Protein AF-0000000086882089 (afdb_homodimer)

Secondary structure (DSSP, 8-state):
-HHHHHHHHHHTT-HHHHHHHHHHHHGGGHHHHHHHHHHHTTPPP----BPPPP---SSHHHHHHHHHHHHHHHHHHHHHHHHHHHHTT-HHHHHHHHHHHHHHHHHHHHHHHHHHHHHHHTT-HHHHHHHHHHHTT-------/-HHHHHHHHHHTT-HHHHHHHHHHHHGGGHHHHHHHHHHHTTPPP----BPPPP---SSHHHHHHHHHHHHHHHHHHHHHHHHHHHHTT-HHHHHHHHHHHHHHHHHHHHHHHHHHHHHHHTT-HHHHHHHHHHHTT-------

Solvent-accessible surface area (backbone atoms only — not comparable to full-atom values): 15683 Å² total; per-residue (Å²): 92,36,63,38,47,18,44,41,25,46,75,68,73,31,57,11,52,15,42,42,24,47,41,56,46,60,57,52,58,53,57,52,56,54,49,50,51,38,48,73,73,70,48,84,76,81,69,68,60,44,74,55,53,72,66,78,65,91,44,71,58,56,47,37,49,52,50,39,51,49,45,50,50,51,46,51,52,53,50,50,51,38,51,52,24,58,75,66,67,34,61,70,56,34,56,60,45,46,55,54,54,56,50,40,54,53,52,43,49,57,42,47,52,52,40,53,50,40,67,67,39,66,89,42,62,67,63,47,52,52,49,24,57,58,31,51,67,63,72,79,74,82,86,128,93,37,61,39,47,18,44,41,25,47,75,68,73,31,57,12,53,14,43,44,24,47,41,56,45,59,57,53,58,53,55,52,57,54,49,50,51,39,47,73,73,70,48,85,76,81,68,69,60,42,73,54,52,72,66,79,65,92,44,70,58,58,47,37,49,51,50,38,52,49,44,51,49,52,45,52,52,52,50,51,53,37,50,52,24,57,76,66,66,34,60,70,56,34,56,60,42,47,56,53,56,56,51,40,52,53,54,44,48,56,40,46,52,52,40,54,50,43,68,67,40,66,88,44,62,67,62,47,52,51,50,23,57,56,33,50,66,63,73,81,74,80,86,129

Organism: NCBI:txid2108365

pLDDT: mean 92.04, std 8.37, range [45.16, 97.94]

Structure (mmCIF, N/CA/C/O backbone):
data_AF-0000000086882089-model_v1
#
loop_
_entity.id
_entity.type
_entity.pdbx_description
1 polymer Ferritin
#
loop_
_atom_site.group_PDB
_atom_site.id
_atom_site.type_symbol
_atom_site.label_atom_id
_atom_site.label_alt_id
_atom_site.label_comp_id
_atom_site.label_asym_id
_atom_site.label_entity_id
_atom_site.label_seq_id
_atom_site.pdbx_PDB_ins_code
_atom_site.Cartn_x
_atom_site.Cartn_y
_atom_site.Cartn_z
_atom_site.occupancy
_atom_site.B_iso_or_equiv
_atom_site.auth_seq_id
_atom_site.auth_comp_id
_atom_site.auth_asym_id
_atom_site.auth_atom_id
_atom_site.pdbx_PDB_model_num
ATOM 1 N N . MET A 1 1 ? 1.544 -9.852 1.796 1 87.25 1 MET A N 1
ATOM 2 C CA . MET A 1 1 ? 1.662 -11.227 1.335 1 87.25 1 MET A CA 1
ATOM 3 C C . MET A 1 1 ? 2.08 -11.281 -0.131 1 87.25 1 MET A C 1
ATOM 5 O O . MET A 1 1 ? 3.068 -11.93 -0.477 1 87.25 1 MET A O 1
ATOM 9 N N . TYR A 1 2 ? 1.421 -10.438 -0.978 1 91.06 2 TYR A N 1
ATOM 10 C CA . TYR A 1 2 ? 1.634 -10.531 -2.418 1 91.06 2 TYR A CA 1
ATOM 11 C C . TYR A 1 2 ? 3.039 -10.078 -2.793 1 91.06 2 TYR A C 1
ATOM 13 O O . TYR A 1 2 ? 3.668 -10.656 -3.684 1 91.06 2 TYR A O 1
ATOM 21 N N . LEU A 1 3 ? 3.484 -9.094 -2.105 1 90.12 3 LEU A N 1
ATOM 22 C CA . LEU A 1 3 ? 4.836 -8.641 -2.4 1 90.12 3 LEU A CA 1
ATOM 23 C C . LEU A 1 3 ? 5.867 -9.68 -1.975 1 90.12 3 LEU A C 1
ATOM 25 O O . LEU A 1 3 ? 6.875 -9.875 -2.658 1 90.12 3 LEU A O 1
ATOM 29 N N . ALA A 1 4 ? 5.652 -10.297 -0.889 1 92.19 4 ALA A N 1
ATOM 30 C CA . ALA A 1 4 ? 6.523 -11.383 -0.459 1 92.19 4 ALA A CA 1
ATOM 31 C C . ALA A 1 4 ? 6.516 -12.523 -1.473 1 92.19 4 ALA A C 1
ATOM 33 O O . ALA A 1 4 ? 7.566 -13.094 -1.788 1 92.19 4 ALA A O 1
ATOM 34 N N . MET A 1 5 ? 5.402 -12.812 -2.01 1 95.62 5 MET A N 1
ATOM 35 C CA . MET A 1 5 ? 5.266 -13.875 -3.008 1 95.62 5 MET A CA 1
ATOM 36 C C . MET A 1 5 ? 5.973 -13.492 -4.305 1 95.62 5 MET A C 1
ATOM 38 O O . MET A 1 5 ? 6.57 -14.344 -4.965 1 95.62 5 MET A O 1
ATOM 42 N N . ALA A 1 6 ? 5.805 -12.211 -4.648 1 94.12 6 ALA A N 1
ATOM 43 C CA . ALA A 1 6 ? 6.52 -11.742 -5.836 1 94.12 6 ALA A CA 1
ATOM 44 C C . ALA A 1 6 ? 8.023 -12 -5.707 1 94.12 6 ALA A C 1
ATOM 46 O O . ALA A 1 6 ? 8.656 -12.477 -6.648 1 94.12 6 ALA A O 1
ATOM 47 N N . SER A 1 7 ? 8.539 -11.703 -4.559 1 93.31 7 SER A N 1
ATOM 48 C CA . SER A 1 7 ? 9.961 -11.922 -4.309 1 93.31 7 SER A CA 1
ATOM 49 C C . SER A 1 7 ? 10.312 -13.406 -4.418 1 93.31 7 SER A C 1
ATOM 51 O O . SER A 1 7 ? 11.312 -13.766 -5.047 1 93.31 7 SER A O 1
ATOM 53 N N . TYR A 1 8 ? 9.516 -14.266 -3.881 1 95.12 8 TYR A N 1
ATOM 54 C CA . TYR A 1 8 ? 9.703 -15.711 -3.939 1 95.12 8 TYR A CA 1
ATOM 55 C C . TYR A 1 8 ? 9.758 -16.188 -5.383 1 95.12 8 TYR A C 1
ATOM 57 O O . TYR A 1 8 ? 10.664 -16.938 -5.762 1 95.12 8 TYR A O 1
ATOM 65 N N . PHE A 1 9 ? 8.883 -15.734 -6.195 1 96.56 9 PHE A N 1
ATOM 66 C CA . PHE A 1 9 ? 8.789 -16.219 -7.57 1 96.56 9 PHE A CA 1
ATOM 67 C C . PHE A 1 9 ? 9.953 -15.695 -8.406 1 96.56 9 PHE A C 1
ATOM 69 O O . PHE A 1 9 ? 10.43 -16.391 -9.305 1 96.56 9 PHE A O 1
ATOM 76 N N . GLU A 1 10 ? 10.336 -14.492 -8.125 1 94.94 10 GLU A N 1
ATOM 77 C CA . GLU A 1 10 ? 11.539 -14.008 -8.797 1 94.94 10 GLU A CA 1
ATOM 78 C C . GLU A 1 10 ? 12.734 -14.906 -8.508 1 94.94 10 GLU A C 1
ATOM 80 O O . GLU A 1 10 ? 13.492 -15.25 -9.414 1 94.94 10 GLU A O 1
ATOM 85 N N . GLU A 1 11 ? 12.836 -15.336 -7.289 1 93.12 11 GLU A N 1
ATOM 86 C CA . GLU A 1 11 ? 13.953 -16.188 -6.875 1 93.12 11 GLU A CA 1
ATOM 87 C C . GLU A 1 11 ? 13.859 -17.562 -7.52 1 93.12 11 GLU A C 1
ATOM 89 O O . GLU A 1 11 ? 14.875 -18.234 -7.734 1 93.12 11 GLU A O 1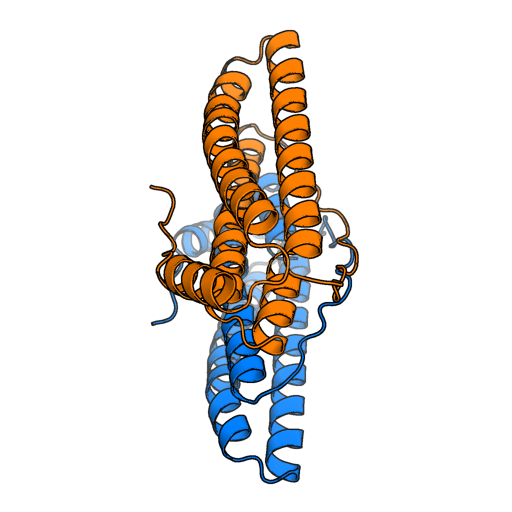
ATOM 94 N N . GLN A 1 12 ? 12.703 -17.969 -7.816 1 93.81 12 GLN A N 1
ATOM 95 C CA . GLN A 1 12 ? 12.484 -19.25 -8.453 1 93.81 12 GLN A CA 1
ATOM 96 C C . GLN A 1 12 ? 12.617 -19.156 -9.969 1 93.81 12 GLN A C 1
ATOM 98 O O . GLN A 1 12 ? 12.367 -20.125 -10.68 1 93.81 12 GLN A O 1
ATOM 103 N N . ASN A 1 13 ? 12.945 -17.969 -10.469 1 94.12 13 ASN A N 1
ATOM 104 C CA . ASN A 1 13 ? 13.07 -17.703 -11.898 1 94.12 13 ASN A CA 1
ATOM 105 C C . ASN A 1 13 ? 11.742 -17.891 -12.633 1 94.12 13 ASN A C 1
ATOM 107 O O . ASN A 1 13 ? 11.703 -18.516 -13.695 1 94.12 13 ASN A O 1
ATOM 111 N N . LEU A 1 14 ? 10.711 -17.484 -11.969 1 96.44 14 LEU A N 1
ATOM 112 C CA . LEU A 1 14 ? 9.367 -17.453 -12.539 1 96.44 14 LEU A CA 1
ATOM 113 C C . LEU A 1 14 ? 8.812 -16.031 -12.555 1 96.44 14 LEU A C 1
ATOM 115 O O . LEU A 1 14 ? 7.871 -15.719 -11.828 1 96.44 14 LEU A O 1
ATOM 119 N N . PRO A 1 15 ? 9.336 -15.18 -13.453 1 95.88 15 PRO A N 1
ATOM 120 C CA . PRO A 1 15 ? 8.992 -13.758 -13.469 1 95.88 15 PRO A CA 1
ATOM 121 C C . PRO A 1 15 ? 7.535 -13.508 -13.836 1 95.88 15 PRO A C 1
ATOM 123 O O . PRO A 1 15 ? 6.965 -12.484 -13.438 1 95.88 15 PRO A O 1
ATOM 126 N N . GLY A 1 16 ? 6.938 -14.352 -14.586 1 97.56 16 GLY A N 1
ATOM 127 C CA . GLY A 1 16 ? 5.52 -14.211 -14.875 1 97.56 16 GLY A CA 1
ATOM 128 C C . GLY A 1 16 ? 4.648 -14.328 -13.641 1 97.56 16 GLY A C 1
ATOM 129 O O . GLY A 1 16 ? 3.73 -13.523 -13.438 1 97.56 16 GLY A O 1
ATOM 130 N N . PHE A 1 17 ? 4.934 -15.305 -12.852 1 97.94 17 PHE A N 1
ATOM 131 C CA . PHE A 1 17 ? 4.246 -15.461 -11.578 1 97.94 17 PHE A CA 1
ATOM 132 C C . PHE A 1 17 ? 4.484 -14.25 -10.68 1 97.94 17 PHE A C 1
ATOM 134 O O . PHE A 1 17 ? 3.562 -13.766 -10.016 1 97.94 17 PHE A O 1
ATOM 141 N N . ALA A 1 18 ? 5.703 -13.766 -10.672 1 95.5 18 ALA A N 1
ATOM 142 C CA . ALA A 1 18 ? 6.031 -12.57 -9.891 1 95.5 18 ALA A CA 1
ATOM 143 C C . ALA A 1 18 ? 5.211 -11.375 -10.352 1 95.5 18 ALA A C 1
ATOM 145 O O . ALA A 1 18 ? 4.703 -10.609 -9.523 1 95.5 18 ALA A O 1
ATOM 146 N N . ASN A 1 19 ? 5.094 -11.273 -11.617 1 94.81 19 ASN A N 1
ATOM 147 C CA . ASN A 1 19 ? 4.293 -10.195 -12.18 1 94.81 19 ASN A CA 1
ATOM 148 C C . ASN A 1 19 ? 2.838 -10.281 -11.727 1 94.81 19 ASN A C 1
ATOM 150 O O . ASN A 1 19 ? 2.242 -9.273 -11.336 1 94.81 19 ASN A O 1
ATOM 154 N N . TRP A 1 20 ? 2.334 -11.445 -11.789 1 96.25 20 TRP A N 1
ATOM 155 C CA . TRP A 1 20 ? 0.958 -11.656 -11.352 1 96.25 20 TRP A CA 1
ATOM 156 C C . TRP A 1 20 ? 0.776 -11.203 -9.906 1 96.25 20 TRP A C 1
ATOM 158 O O . TRP A 1 20 ? -0.195 -10.516 -9.578 1 96.25 20 TRP A O 1
ATOM 168 N N . MET A 1 21 ? 1.706 -11.516 -9.078 1 95.06 21 MET A N 1
ATOM 169 C CA . MET A 1 21 ? 1.633 -11.156 -7.664 1 95.06 21 MET A CA 1
ATOM 170 C C . MET A 1 21 ? 1.713 -9.641 -7.484 1 95.06 21 MET A C 1
ATOM 172 O O . MET A 1 21 ? 1 -9.078 -6.656 1 95.06 21 MET A O 1
ATOM 176 N N . ARG A 1 22 ? 2.533 -9.016 -8.234 1 90.31 22 ARG A N 1
ATOM 177 C CA . ARG A 1 22 ? 2.686 -7.562 -8.156 1 90.31 22 ARG A CA 1
ATOM 178 C C . ARG A 1 22 ? 1.384 -6.855 -8.516 1 90.31 22 ARG A C 1
ATOM 180 O O . ARG A 1 22 ? 1.012 -5.867 -7.879 1 90.31 22 ARG A O 1
ATOM 187 N N . ILE A 1 23 ? 0.779 -7.355 -9.461 1 90.12 23 ILE A N 1
ATOM 188 C CA . ILE A 1 23 ? -0.485 -6.77 -9.891 1 90.12 23 ILE A CA 1
ATOM 189 C C . ILE A 1 23 ? -1.537 -6.953 -8.797 1 90.12 23 ILE A C 1
ATOM 191 O O . ILE A 1 23 ? -2.297 -6.031 -8.492 1 90.12 23 ILE A O 1
ATOM 195 N N . GLN A 1 24 ? -1.492 -8.125 -8.234 1 90.38 24 GLN A N 1
ATOM 196 C CA . GLN A 1 24 ? -2.416 -8.375 -7.137 1 90.38 24 GLN A CA 1
ATOM 197 C C . GLN A 1 24 ? -2.154 -7.418 -5.973 1 90.38 24 GLN A C 1
ATOM 199 O O . GLN A 1 24 ? -3.092 -6.969 -5.309 1 90.38 24 GLN A O 1
ATOM 204 N N . PHE A 1 25 ? -0.973 -7.102 -5.688 1 86.69 25 PHE A N 1
ATOM 205 C CA . PHE A 1 25 ? -0.594 -6.164 -4.633 1 86.69 25 PHE A CA 1
ATOM 206 C C . PHE A 1 25 ? -1.146 -4.773 -4.922 1 86.69 25 PHE A C 1
ATOM 208 O O . PHE A 1 25 ? -1.656 -4.102 -4.023 1 86.69 25 PHE A O 1
ATOM 215 N N . GLN A 1 26 ? -1.084 -4.309 -6.148 1 77.75 26 GLN A N 1
ATOM 216 C CA . GLN A 1 26 ? -1.569 -2.992 -6.551 1 77.75 26 GLN A CA 1
ATOM 217 C C . GLN A 1 26 ? -3.084 -2.895 -6.395 1 77.75 26 GLN A C 1
ATOM 219 O O . GLN A 1 26 ? -3.617 -1.82 -6.109 1 77.75 26 GLN A O 1
ATOM 224 N N . GLU A 1 27 ? -3.697 -3.945 -6.477 1 75 27 GLU A N 1
ATOM 225 C CA . GLU A 1 27 ? -5.152 -3.977 -6.348 1 75 27 GLU A CA 1
ATOM 226 C C . GLU A 1 27 ? -5.578 -3.752 -4.898 1 75 27 GLU A C 1
ATOM 228 O O . GLU A 1 27 ? -6.758 -3.518 -4.625 1 75 27 GLU A O 1
ATOM 233 N N . GLU A 1 28 ? -4.566 -3.789 -4.062 1 66.69 28 GLU A N 1
ATOM 234 C CA . GLU A 1 28 ? -4.859 -3.486 -2.664 1 66.69 28 GLU A CA 1
ATOM 235 C C . GLU A 1 28 ? -5.207 -2.012 -2.48 1 66.69 28 GLU A C 1
ATOM 237 O O . GLU A 1 28 ? -5.668 -1.607 -1.413 1 66.69 28 GLU A O 1
ATOM 242 N N . ALA A 1 29 ? -5.082 -1.349 -3.531 1 67.12 29 ALA A N 1
ATOM 243 C CA . ALA A 1 29 ? -5.551 0.034 -3.51 1 67.12 29 ALA A CA 1
ATOM 244 C C . ALA A 1 29 ? -7.047 0.103 -3.201 1 67.12 29 ALA A C 1
ATOM 246 O O . ALA A 1 29 ? -7.562 1.164 -2.848 1 67.12 29 ALA A O 1
ATOM 247 N N . HIS A 1 30 ? -7.711 -0.984 -3.164 1 76.06 30 HIS A N 1
ATOM 248 C CA . HIS A 1 30 ? -9.125 -1.029 -2.82 1 76.06 30 HIS A CA 1
ATOM 249 C C . HIS A 1 30 ? -9.352 -0.654 -1.358 1 76.06 30 HIS A C 1
ATOM 251 O O . HIS A 1 30 ? -10.461 -0.276 -0.974 1 76.06 30 HIS A O 1
ATOM 257 N N . ALA A 1 31 ? -8.328 -0.727 -0.621 1 76.06 31 ALA A N 1
ATOM 258 C CA . ALA A 1 31 ? -8.414 -0.33 0.782 1 76.06 31 ALA A CA 1
ATOM 259 C C . ALA A 1 31 ? -8.797 1.142 0.914 1 76.06 31 ALA A C 1
ATOM 261 O O . ALA A 1 31 ? -9.523 1.521 1.831 1 76.06 31 ALA A O 1
ATOM 262 N N . PHE A 1 32 ? -8.5 1.907 -0.065 1 76.06 32 PHE A N 1
ATOM 263 C CA . PHE A 1 32 ? -8.789 3.336 -0.041 1 76.06 32 PHE A CA 1
ATOM 264 C C . PHE A 1 32 ? -10.273 3.592 -0.231 1 76.06 32 PHE A C 1
ATOM 266 O O . PHE A 1 32 ? -10.836 4.512 0.366 1 76.06 32 PHE A O 1
ATOM 273 N N . LYS A 1 33 ? -10.789 2.725 -1.019 1 85.56 33 LYS A N 1
ATOM 274 C CA . LYS A 1 33 ? -12.234 2.857 -1.216 1 85.56 33 LYS A CA 1
ATOM 275 C C . LYS A 1 33 ? -12.984 2.643 0.091 1 85.56 33 LYS A C 1
ATOM 277 O O . LYS A 1 33 ? -13.922 3.381 0.4 1 85.56 33 LYS A O 1
ATOM 282 N N . PHE A 1 34 ? -12.547 1.68 0.818 1 88.88 34 PHE A N 1
ATOM 283 C CA . PHE A 1 34 ? -13.148 1.411 2.119 1 88.88 34 PHE A CA 1
ATOM 284 C C . PHE A 1 34 ? -12.93 2.582 3.068 1 88.88 34 PHE A C 1
ATOM 286 O O . PHE A 1 34 ? -13.859 3.018 3.75 1 88.88 34 PHE A O 1
ATOM 293 N N . PHE A 1 35 ? -11.82 3.035 3.033 1 87.75 35 PHE A N 1
ATOM 294 C CA . PHE A 1 35 ? -11.445 4.137 3.914 1 87.75 35 PHE A CA 1
ATOM 295 C C . PHE A 1 35 ? -12.297 5.367 3.633 1 87.75 35 PHE A C 1
ATOM 297 O O . PHE A 1 35 ? -12.891 5.941 4.547 1 87.75 35 PHE A O 1
ATOM 304 N N . ASP A 1 36 ? -12.375 5.672 2.369 1 87.56 36 ASP A N 1
ATOM 305 C CA . ASP A 1 36 ? -13.109 6.871 1.967 1 87.56 36 ASP A CA 1
ATOM 306 C C . ASP A 1 36 ? -14.586 6.754 2.322 1 87.56 36 ASP A C 1
ATOM 308 O O . ASP A 1 36 ? -15.195 7.715 2.805 1 87.56 36 ASP A O 1
ATOM 312 N N . TYR A 1 37 ? -15.094 5.629 2.121 1 92.75 37 TYR A N 1
ATOM 313 C CA . TYR A 1 37 ? -16.5 5.418 2.418 1 92.75 37 TYR A CA 1
ATOM 314 C C . TYR A 1 37 ? -16.781 5.57 3.908 1 92.75 37 TYR A C 1
ATOM 316 O O . TYR A 1 37 ? -17.75 6.211 4.305 1 92.75 37 TYR A O 1
ATOM 324 N N . LEU A 1 38 ? -15.906 4.992 4.715 1 91.75 38 LEU A N 1
ATOM 325 C CA . LEU A 1 38 ? -16.078 5.055 6.16 1 91.75 38 LEU A CA 1
ATOM 326 C C . LEU A 1 38 ? -16.031 6.496 6.656 1 91.75 38 LEU A C 1
ATOM 328 O O . LEU A 1 38 ? -16.844 6.906 7.488 1 91.75 38 LEU A O 1
ATOM 332 N N . VAL A 1 39 ? -15.125 7.188 6.062 1 88.25 39 VAL A N 1
ATOM 333 C CA . VAL A 1 39 ? -14.969 8.586 6.438 1 88.25 39 VAL A CA 1
ATOM 334 C C . VAL A 1 39 ? -16.203 9.375 6.004 1 88.25 39 VAL A C 1
ATOM 336 O O . VAL A 1 39 ? -16.734 10.195 6.766 1 88.25 39 VAL A O 1
ATOM 339 N N . GLU A 1 40 ? -16.656 9.109 4.852 1 90.44 40 GLU A N 1
ATOM 340 C CA . GLU A 1 40 ? -17.828 9.789 4.312 1 90.44 40 GLU A CA 1
ATOM 341 C C . GLU A 1 40 ? -19.062 9.523 5.168 1 90.44 40 GLU A C 1
ATOM 343 O O . GLU A 1 40 ? -19.922 10.391 5.305 1 90.44 40 GLU A O 1
ATOM 348 N N . ARG A 1 41 ? -19.109 8.391 5.773 1 92.81 41 ARG A N 1
ATOM 349 C CA . ARG A 1 41 ? -20.25 8 6.598 1 92.81 41 ARG A CA 1
ATOM 350 C C . ARG A 1 41 ? -20.078 8.492 8.031 1 92.81 41 ARG A C 1
ATOM 352 O O . ARG A 1 41 ? -20.875 8.156 8.906 1 92.81 41 ARG A O 1
ATOM 359 N N . GLY A 1 42 ? -18.953 9.188 8.266 1 87.62 42 GLY A N 1
ATOM 360 C CA . GLY A 1 42 ? -18.719 9.758 9.586 1 87.62 42 GLY A CA 1
ATOM 361 C C . GLY A 1 42 ? -18.094 8.773 10.555 1 87.62 42 GLY A C 1
ATOM 362 O O . GLY A 1 42 ? -18.172 8.961 11.773 1 87.62 42 GLY A O 1
ATOM 363 N N . GLY A 1 43 ? -17.531 7.719 9.992 1 86.75 43 GLY A N 1
ATOM 364 C CA . GLY A 1 43 ? -16.891 6.711 10.828 1 86.75 43 GLY A CA 1
ATOM 365 C C . GLY A 1 43 ? -15.438 7.008 11.125 1 86.75 43 GLY A C 1
ATOM 366 O O . GLY A 1 43 ? -14.844 7.898 10.516 1 86.75 43 GLY A O 1
ATOM 367 N N . HIS A 1 44 ? -15 6.309 12.203 1 83.38 44 HIS A N 1
ATOM 368 C CA . HIS A 1 44 ? -13.594 6.348 12.578 1 83.38 44 HIS A CA 1
ATOM 369 C C . HIS A 1 44 ? -12.867 5.086 12.125 1 83.38 44 HIS A C 1
ATOM 371 O O . HIS A 1 44 ? -13.359 3.975 12.32 1 83.38 44 HIS A O 1
ATOM 377 N N . VAL A 1 45 ? -11.742 5.34 11.5 1 87.81 45 VAL A N 1
ATOM 378 C CA . VAL A 1 45 ? -11 4.199 10.977 1 87.81 45 VAL A CA 1
ATOM 379 C C . VAL A 1 45 ? -9.836 3.871 11.914 1 87.81 45 VAL A C 1
ATOM 381 O O . VAL A 1 45 ? -9.07 4.754 12.289 1 87.81 45 VAL A O 1
ATOM 384 N N . GLU A 1 46 ? -9.742 2.666 12.289 1 88.56 46 GLU A N 1
ATOM 385 C CA . GLU A 1 46 ? -8.609 2.172 13.062 1 88.56 46 GLU A CA 1
ATOM 386 C C . GLU A 1 46 ? -7.789 1.167 12.258 1 88.56 46 GLU A C 1
ATOM 388 O O . GLU A 1 46 ? -8.32 0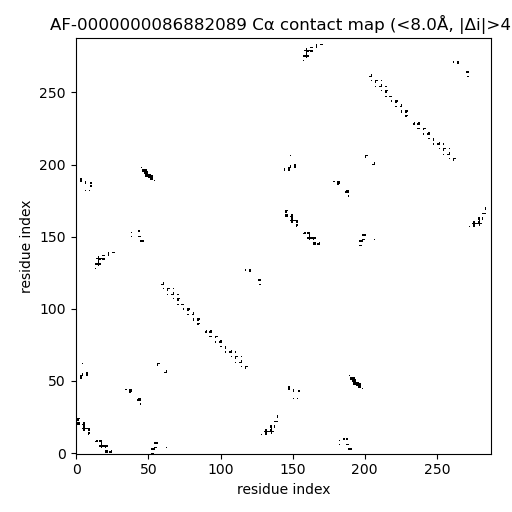.159 11.789 1 88.56 46 GLU A O 1
ATOM 393 N N . LEU A 1 47 ? -6.543 1.534 12.125 1 90.38 47 LEU A N 1
ATOM 394 C CA . LEU A 1 47 ? -5.621 0.635 11.438 1 90.38 47 LEU A CA 1
ATOM 395 C C . LEU A 1 47 ? -4.875 -0.242 12.438 1 90.38 47 LEU A C 1
ATOM 397 O O . LEU A 1 47 ? -4.445 0.237 13.492 1 90.38 47 LEU A O 1
ATOM 401 N N . GLU A 1 48 ? -4.754 -1.513 12.172 1 91.31 48 GLU A N 1
ATOM 402 C CA . GLU A 1 48 ? -4.137 -2.465 13.094 1 91.31 48 GLU A CA 1
ATOM 403 C C . GLU A 1 48 ? -2.754 -2.887 12.602 1 91.31 48 GLU A C 1
ATOM 405 O O . GLU A 1 48 ? -2.336 -2.506 11.508 1 91.31 48 GLU A O 1
ATOM 410 N N . LYS A 1 49 ? -2.086 -3.67 13.477 1 92.62 49 LYS A N 1
ATOM 411 C CA . LYS A 1 49 ? -0.771 -4.195 13.117 1 92.62 49 LYS A CA 1
ATOM 412 C C . LYS A 1 49 ? -0.872 -5.184 11.961 1 92.62 49 LYS A C 1
ATOM 414 O O . LYS A 1 49 ? -1.908 -5.824 11.766 1 92.62 49 LYS A O 1
ATOM 419 N N . ILE A 1 50 ? 0.19 -5.266 11.148 1 89.75 50 ILE A N 1
ATOM 420 C CA . ILE A 1 50 ? 0.336 -6.27 10.094 1 89.75 50 ILE A CA 1
ATOM 421 C C . ILE A 1 50 ? 1.485 -7.211 10.445 1 89.75 50 ILE A C 1
ATOM 423 O O . ILE A 1 50 ? 2.615 -6.77 10.672 1 89.75 50 ILE A O 1
ATOM 427 N N . GLU A 1 51 ? 1.25 -8.453 10.422 1 92.62 51 GLU A N 1
ATOM 428 C CA . GLU A 1 51 ? 2.262 -9.438 10.781 1 92.62 51 GLU A CA 1
ATOM 429 C C . GLU A 1 51 ? 3.27 -9.641 9.656 1 92.62 51 GLU A C 1
ATOM 431 O O . GLU A 1 51 ? 2.975 -9.352 8.492 1 92.62 51 GLU A O 1
ATOM 436 N N . LYS A 1 52 ? 4.418 -10.125 10.047 1 94.19 52 LYS A N 1
ATOM 437 C CA . LYS A 1 52 ? 5.402 -10.508 9.039 1 94.19 52 LYS A CA 1
ATOM 438 C C . LYS A 1 52 ? 4.852 -11.594 8.109 1 94.19 52 LYS A C 1
ATOM 440 O O . LYS A 1 52 ? 4.312 -12.602 8.578 1 94.19 52 LYS A O 1
ATOM 445 N N . PRO A 1 53 ? 4.973 -11.344 6.855 1 93.12 53 PRO A N 1
ATOM 446 C CA . PRO A 1 53 ? 4.418 -12.352 5.945 1 93.12 53 PRO A CA 1
ATOM 447 C C . PRO A 1 53 ? 5.32 -13.578 5.801 1 93.12 53 PRO A C 1
ATOM 449 O O . PRO A 1 53 ? 6.523 -13.5 6.066 1 93.12 53 PRO A O 1
ATOM 452 N N . LYS A 1 54 ? 4.703 -14.727 5.375 1 93.38 54 LYS A N 1
ATOM 453 C CA . LYS A 1 54 ? 5.434 -15.898 4.902 1 93.38 54 LYS A CA 1
ATOM 454 C C . LYS A 1 54 ? 6.328 -15.547 3.719 1 93.38 54 LYS A C 1
ATOM 456 O O . LYS A 1 54 ? 5.93 -14.789 2.836 1 93.38 54 LYS A O 1
ATOM 461 N N . THR A 1 55 ? 7.586 -16.203 3.701 1 92.5 55 THR A N 1
ATOM 462 C CA . THR A 1 55 ? 8.523 -15.773 2.67 1 92.5 55 THR A CA 1
ATOM 463 C C . THR A 1 55 ? 8.93 -16.953 1.78 1 92.5 55 THR A C 1
ATOM 465 O O . THR A 1 55 ? 9.547 -16.75 0.734 1 92.5 55 THR A O 1
ATOM 468 N N . THR A 1 56 ? 8.562 -18.094 2.197 1 94 56 THR A N 1
ATOM 469 C CA . THR A 1 56 ? 8.969 -19.25 1.396 1 94 56 THR A CA 1
ATOM 470 C C . THR A 1 56 ? 7.801 -20.203 1.205 1 94 56 THR A C 1
ATOM 472 O O . THR A 1 56 ? 6.926 -20.312 2.068 1 94 56 THR A O 1
ATOM 475 N N . TRP A 1 57 ? 7.836 -20.812 0.048 1 96.44 57 TRP A N 1
ATOM 476 C CA . TRP A 1 57 ? 6.848 -21.828 -0.323 1 96.44 57 TRP A CA 1
ATOM 477 C C . TRP A 1 57 ? 7.52 -23.031 -0.966 1 96.44 57 TRP A C 1
ATOM 479 O O . TRP A 1 57 ? 8.609 -22.922 -1.527 1 96.44 57 TRP A O 1
ATOM 489 N N . GLU A 1 58 ? 6.922 -24.203 -0.856 1 95.12 58 GLU A N 1
ATOM 490 C CA . GLU A 1 58 ? 7.508 -25.422 -1.385 1 95.12 58 GLU A CA 1
ATOM 491 C C . GLU A 1 58 ? 7.551 -25.406 -2.91 1 95.12 58 GLU A C 1
ATOM 493 O O . GLU A 1 58 ? 8.523 -25.859 -3.514 1 95.12 58 GLU A O 1
ATOM 498 N N . ASN A 1 59 ? 6.508 -25.047 -3.482 1 94.94 59 ASN A N 1
ATOM 499 C CA . ASN A 1 59 ? 6.32 -24.969 -4.926 1 94.94 59 ASN A CA 1
ATOM 500 C C . ASN A 1 59 ? 5.219 -23.969 -5.293 1 94.94 59 ASN A C 1
ATOM 502 O O . ASN A 1 59 ? 4.566 -23.422 -4.41 1 94.94 59 ASN A O 1
ATOM 506 N N . PRO A 1 60 ? 5.035 -23.688 -6.527 1 96.25 60 PRO A N 1
ATOM 507 C CA . PRO A 1 60 ? 4.039 -22.703 -6.949 1 96.25 60 PRO A CA 1
ATOM 508 C C . PRO A 1 60 ? 2.625 -23.047 -6.496 1 96.25 60 PRO A C 1
ATOM 510 O O . PRO A 1 60 ? 1.852 -22.172 -6.121 1 96.25 60 PRO A O 1
ATOM 513 N N . ILE A 1 61 ? 2.275 -24.297 -6.52 1 96.69 61 ILE A N 1
ATOM 514 C CA . ILE A 1 61 ? 0.924 -24.688 -6.125 1 96.69 61 ILE A CA 1
ATOM 515 C C . ILE A 1 61 ? 0.708 -24.375 -4.648 1 96.69 61 ILE A C 1
ATOM 517 O O . ILE A 1 61 ? -0.378 -23.953 -4.25 1 96.69 61 ILE A O 1
ATOM 521 N N . ASP A 1 62 ? 1.68 -24.594 -3.865 1 97.12 62 ASP A N 1
ATOM 522 C CA . ASP A 1 62 ? 1.623 -24.234 -2.453 1 97.12 62 ASP A CA 1
ATOM 523 C C . ASP A 1 62 ? 1.365 -22.734 -2.275 1 97.12 62 ASP A C 1
ATOM 525 O O . ASP A 1 62 ? 0.526 -22.328 -1.466 1 97.12 62 ASP A O 1
ATOM 529 N N . ALA A 1 63 ? 2.064 -21.859 -2.984 1 97.06 63 ALA A N 1
ATOM 530 C CA . ALA A 1 63 ? 1.894 -20.406 -2.943 1 97.06 63 ALA A CA 1
ATOM 531 C C . ALA A 1 63 ? 0.476 -20.016 -3.348 1 97.06 63 ALA A C 1
ATOM 533 O O . ALA A 1 63 ? -0.162 -19.203 -2.678 1 97.06 63 ALA A O 1
ATOM 534 N N . PHE A 1 64 ? 0.003 -20.641 -4.355 1 97.94 64 PHE A N 1
ATOM 535 C CA . PHE A 1 64 ? -1.302 -20.234 -4.863 1 97.94 64 PHE A CA 1
ATOM 536 C C . PHE A 1 64 ? -2.422 -20.797 -3.998 1 97.94 64 PHE A C 1
ATOM 538 O O . PHE A 1 64 ? -3.541 -20.281 -4.008 1 97.94 64 PHE A O 1
ATOM 545 N N . ASN A 1 65 ? -2.15 -21.906 -3.291 1 97.88 65 ASN A N 1
ATOM 546 C CA . ASN A 1 65 ? -3.1 -22.297 -2.26 1 97.88 65 ASN A CA 1
ATOM 547 C C . ASN A 1 65 ? -3.289 -21.203 -1.212 1 97.88 65 ASN A C 1
ATOM 549 O O . ASN A 1 65 ? -4.418 -20.922 -0.807 1 97.88 65 ASN A O 1
ATOM 553 N N . ASP A 1 66 ? -2.186 -20.641 -0.818 1 97.56 66 ASP A N 1
ATOM 554 C CA . ASP A 1 66 ? -2.26 -19.531 0.13 1 97.56 66 ASP A CA 1
ATOM 555 C C . ASP A 1 66 ? -3 -18.344 -0.472 1 97.56 66 ASP A C 1
ATOM 557 O O . ASP A 1 66 ? -3.773 -17.672 0.216 1 97.56 66 ASP A O 1
ATOM 561 N N . VAL A 1 67 ? -2.707 -18.031 -1.762 1 96.94 67 VAL A N 1
ATOM 562 C CA . VAL A 1 67 ? -3.381 -16.938 -2.451 1 96.94 67 VAL A CA 1
ATOM 563 C C . VAL A 1 67 ? -4.891 -17.156 -2.432 1 96.94 67 VAL A C 1
ATOM 565 O O . VAL A 1 67 ? -5.652 -16.281 -2.031 1 96.94 67 VAL A O 1
ATOM 568 N N . TYR A 1 68 ? -5.258 -18.375 -2.834 1 97.62 68 TYR A N 1
ATOM 569 C CA . TYR A 1 68 ? -6.68 -18.688 -2.938 1 97.62 68 TYR A CA 1
ATOM 570 C C . TYR A 1 68 ? -7.348 -18.656 -1.568 1 97.62 68 TYR A C 1
ATOM 572 O O . TYR A 1 68 ? -8.453 -18.109 -1.425 1 97.62 68 TYR A O 1
ATOM 580 N N . ALA A 1 69 ? -6.715 -19.203 -0.609 1 97.19 69 ALA A N 1
ATOM 581 C CA . ALA A 1 69 ? -7.238 -19.156 0.754 1 97.19 69 ALA A CA 1
ATOM 582 C C . ALA A 1 69 ? -7.422 -17.719 1.227 1 97.19 69 ALA A C 1
ATOM 584 O O . ALA A 1 69 ? -8.414 -17.391 1.885 1 97.19 69 ALA A O 1
ATOM 585 N N . HIS A 1 70 ? -6.438 -16.891 0.938 1 95.06 70 HIS A N 1
ATOM 586 C CA . HIS A 1 70 ? -6.508 -15.477 1.299 1 95.06 70 HIS A CA 1
ATOM 587 C C . HIS A 1 70 ? -7.688 -14.789 0.617 1 95.06 70 HIS A C 1
ATOM 589 O O . HIS A 1 70 ? -8.43 -14.039 1.256 1 95.06 70 HIS A O 1
ATOM 595 N N . GLU A 1 71 ? -7.812 -14.992 -0.657 1 95.12 71 GLU A N 1
ATOM 596 C CA . GLU A 1 71 ? -8.93 -14.406 -1.393 1 95.12 71 GLU A CA 1
ATOM 597 C C . GLU A 1 71 ? -10.266 -14.867 -0.819 1 95.12 71 GLU A C 1
ATOM 599 O O . GLU A 1 71 ? -11.219 -14.078 -0.736 1 95.12 71 GLU A O 1
ATOM 604 N N . GLN A 1 72 ? -10.383 -16.188 -0.463 1 97.12 72 GLN A N 1
ATOM 605 C CA . GLN A 1 72 ? -11.602 -16.703 0.156 1 97.12 72 GLN A CA 1
ATOM 606 C C . GLN A 1 72 ? -11.883 -16 1.482 1 97.12 72 GLN A C 1
ATOM 608 O O . GLN A 1 72 ? -13.031 -15.711 1.801 1 97.12 72 GLN A O 1
ATOM 613 N N . PHE A 1 73 ? -10.828 -15.828 2.213 1 96.25 73 PHE A N 1
ATOM 614 C CA . PHE A 1 73 ? -10.961 -15.117 3.479 1 96.25 73 PHE A CA 1
ATOM 615 C C . PHE A 1 73 ? -11.531 -13.719 3.254 1 96.25 73 PHE A C 1
ATOM 617 O O . PHE A 1 73 ? -12.43 -13.281 3.977 1 96.25 73 PHE A O 1
ATOM 624 N N . ILE A 1 74 ? -10.977 -12.977 2.273 1 93.81 74 ILE A N 1
ATOM 625 C CA . ILE A 1 74 ? -11.445 -11.633 1.955 1 93.81 74 ILE A CA 1
ATOM 626 C C . ILE A 1 74 ? -12.914 -11.68 1.562 1 93.81 74 ILE A C 1
ATOM 628 O O . ILE A 1 74 ? -13.719 -10.867 2.037 1 93.81 74 ILE A O 1
ATOM 632 N N . SER A 1 75 ? -13.266 -12.617 0.709 1 96.31 75 SER A N 1
ATOM 633 C CA . SER A 1 75 ? -14.656 -12.773 0.29 1 96.31 75 SER A CA 1
ATOM 634 C C 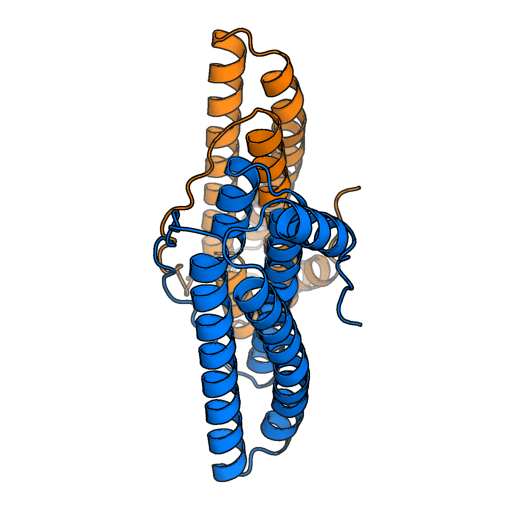. SER A 1 75 ? -15.57 -13 1.486 1 96.31 75 SER A C 1
ATOM 636 O O . SER A 1 75 ? -16.625 -12.375 1.59 1 96.31 75 SER A O 1
ATOM 638 N N . LYS A 1 76 ? -15.195 -13.859 2.354 1 97.75 76 LYS A N 1
ATOM 639 C CA . LYS A 1 76 ? -15.992 -14.141 3.547 1 97.75 76 LYS A CA 1
ATOM 640 C C . LYS A 1 76 ? -16.172 -12.883 4.391 1 97.75 76 LYS A C 1
ATOM 642 O O . LYS A 1 76 ? -17.266 -12.617 4.895 1 97.75 76 LYS A O 1
ATOM 647 N N . SER A 1 77 ? -15.07 -12.141 4.562 1 96 77 SER A N 1
ATOM 648 C CA . SER A 1 77 ? -15.117 -10.906 5.34 1 96 77 SER A CA 1
ATOM 649 C C . SER A 1 77 ? -16.094 -9.906 4.73 1 96 77 SER A C 1
ATOM 651 O O . SER A 1 77 ? -16.875 -9.281 5.441 1 96 77 SER A O 1
ATOM 653 N N . ILE A 1 78 ? -16.016 -9.711 3.428 1 95.88 78 ILE A N 1
ATOM 654 C CA . ILE A 1 78 ? -16.875 -8.789 2.711 1 95.88 78 ILE A CA 1
ATOM 655 C C . ILE A 1 78 ? -18.328 -9.234 2.846 1 95.88 78 ILE A C 1
ATOM 657 O O . ILE A 1 78 ? -19.219 -8.414 3.084 1 95.88 78 ILE A O 1
ATOM 661 N N . ASN A 1 79 ? -18.547 -10.539 2.697 1 97.5 79 ASN A N 1
ATOM 662 C CA . ASN A 1 79 ? -19.906 -11.086 2.826 1 97.5 79 ASN A CA 1
ATOM 663 C C . ASN A 1 79 ? -20.469 -10.844 4.223 1 97.5 79 ASN A C 1
ATOM 665 O O . ASN A 1 79 ? -21.656 -10.57 4.371 1 97.5 79 ASN A O 1
ATOM 669 N N . GLU A 1 80 ? -19.625 -10.984 5.172 1 97.88 80 GLU A N 1
ATOM 670 C CA . GLU A 1 80 ? -20.062 -10.719 6.539 1 97.88 80 GLU A CA 1
ATOM 671 C C . GLU A 1 80 ? -20.5 -9.266 6.707 1 97.88 80 GLU A C 1
ATOM 673 O O . GLU A 1 80 ? -21.484 -8.984 7.383 1 97.88 80 GLU A O 1
ATOM 678 N N . ILE A 1 81 ? -19.766 -8.336 6.188 1 96.62 81 ILE A N 1
ATOM 679 C CA . ILE A 1 81 ? -20.109 -6.922 6.238 1 96.62 81 ILE A CA 1
ATOM 680 C C . ILE A 1 81 ? -21.453 -6.699 5.543 1 96.62 81 ILE A C 1
ATOM 682 O O . ILE A 1 81 ? -22.297 -5.953 6.035 1 96.62 81 ILE A O 1
ATOM 686 N N . PHE A 1 82 ? -21.578 -7.352 4.355 1 97.38 82 PHE A N 1
ATOM 687 C CA . PHE A 1 82 ? -22.828 -7.238 3.611 1 97.38 82 PHE A CA 1
ATOM 688 C C . PHE A 1 82 ? -24.016 -7.727 4.449 1 97.38 82 PHE A C 1
ATOM 690 O O . PHE A 1 82 ? -25.047 -7.062 4.516 1 97.38 82 PHE A O 1
ATOM 697 N N . LYS A 1 83 ? -23.844 -8.82 5.055 1 97.81 83 LYS A N 1
ATOM 698 C CA . LYS A 1 83 ? -24.891 -9.406 5.898 1 97.81 83 LYS A CA 1
ATOM 699 C C . LYS A 1 83 ? -25.297 -8.445 7.016 1 97.81 83 LYS A C 1
ATOM 701 O O . LYS A 1 83 ? -26.484 -8.211 7.238 1 97.81 83 LYS A O 1
ATOM 706 N N . VAL A 1 84 ? -24.297 -7.922 7.711 1 97.62 84 VAL A N 1
ATOM 707 C CA . VAL A 1 84 ? -24.562 -6.996 8.805 1 97.62 84 VAL A CA 1
ATOM 708 C C . VAL A 1 84 ? -25.281 -5.762 8.273 1 97.62 84 VAL A C 1
ATOM 710 O O . VAL A 1 84 ? -26.234 -5.281 8.891 1 97.62 84 VAL A O 1
ATOM 713 N N . ALA A 1 85 ? -24.828 -5.219 7.117 1 97.19 85 ALA A N 1
ATOM 714 C CA . ALA A 1 85 ? -25.453 -4.055 6.508 1 97.19 85 ALA A CA 1
ATOM 715 C C . ALA A 1 85 ? -26.922 -4.332 6.188 1 97.19 85 ALA A C 1
ATOM 717 O O . ALA A 1 85 ? -27.797 -3.484 6.418 1 97.19 85 ALA A O 1
ATOM 718 N N . ARG A 1 86 ? -27.219 -5.477 5.648 1 96.81 86 ARG A N 1
ATOM 719 C CA . ARG A 1 86 ? -28.578 -5.891 5.32 1 96.81 86 ARG A CA 1
ATOM 720 C C . ARG A 1 86 ? -29.438 -6.012 6.578 1 96.81 86 ARG A C 1
ATOM 722 O O . ARG A 1 86 ? -30.547 -5.5 6.621 1 96.81 86 ARG A O 1
ATOM 729 N N . GLU A 1 87 ? -28.875 -6.613 7.605 1 97.88 87 GLU A N 1
ATOM 730 C CA . GLU A 1 87 ? -29.594 -6.797 8.867 1 97.88 87 GLU A CA 1
ATOM 731 C C . GLU A 1 87 ? -29.922 -5.457 9.516 1 97.88 87 GLU A C 1
ATOM 733 O O . GLU A 1 87 ? -30.969 -5.312 10.148 1 97.88 87 GLU A O 1
ATOM 738 N N . GLU A 1 88 ? -29.062 -4.5 9.312 1 97.44 88 GLU A N 1
ATOM 739 C CA . GLU A 1 88 ? -29.25 -3.188 9.922 1 97.44 88 GLU A CA 1
ATOM 740 C C . GLU A 1 88 ? -30.016 -2.254 8.992 1 97.44 88 GLU A C 1
ATOM 742 O O . GLU A 1 88 ? -30.219 -1.078 9.312 1 97.44 88 GLU A O 1
ATOM 747 N N . ASN A 1 89 ? -30.453 -2.744 7.902 1 97.5 89 ASN A N 1
ATOM 748 C CA . ASN A 1 89 ? -31.141 -1.957 6.887 1 97.5 89 ASN A CA 1
ATOM 749 C C . ASN A 1 89 ? -30.344 -0.722 6.492 1 97.5 89 ASN A C 1
ATOM 751 O O . ASN A 1 89 ? -30.891 0.373 6.375 1 97.5 89 ASN A O 1
ATOM 755 N N . ASP A 1 90 ? -29.062 -0.892 6.375 1 96.94 90 ASP A N 1
ATOM 756 C CA . ASP A 1 90 ? -28.172 0.162 5.895 1 96.94 90 ASP A CA 1
ATOM 757 C C . ASP A 1 90 ? -27.984 0.081 4.379 1 96.94 90 ASP A C 1
ATOM 759 O O . ASP A 1 90 ? -26.969 -0.424 3.896 1 96.94 90 ASP A O 1
ATOM 763 N N . TYR A 1 91 ? -28.875 0.638 3.652 1 96.94 91 TYR A N 1
ATOM 764 C CA . TYR A 1 91 ? -28.969 0.479 2.205 1 96.94 91 TYR A CA 1
ATOM 765 C C . TYR A 1 91 ? -27.75 1.088 1.513 1 96.94 91 TYR A C 1
ATOM 767 O O . TYR A 1 91 ? -27.219 0.505 0.571 1 96.94 91 TYR A O 1
ATOM 775 N N . PRO A 1 92 ? -27.359 2.24 1.966 1 96.5 92 PRO A N 1
ATOM 776 C CA . PRO A 1 92 ? -26.141 2.789 1.341 1 96.5 92 PRO A CA 1
ATOM 777 C C . PRO A 1 92 ? -24.938 1.87 1.485 1 96.5 92 PRO A C 1
ATOM 779 O O . PRO A 1 92 ? -24.203 1.652 0.518 1 96.5 92 PRO A O 1
ATOM 782 N N . THR A 1 93 ? -24.719 1.285 2.646 1 96.44 93 THR A N 1
ATOM 783 C CA . THR A 1 93 ? -23.594 0.38 2.871 1 96.44 93 THR A CA 1
ATOM 784 C C . THR A 1 93 ? -23.766 -0.897 2.053 1 96.44 93 THR A C 1
ATOM 786 O O . THR A 1 93 ? -22.797 -1.405 1.483 1 96.44 93 THR A O 1
ATOM 789 N N . GLU A 1 94 ? -24.969 -1.419 2.016 1 96.62 94 GLU A N 1
ATOM 790 C CA . GLU A 1 94 ? -25.234 -2.592 1.188 1 96.62 94 GLU A CA 1
ATOM 791 C C . GLU A 1 94 ? -24.859 -2.342 -0.266 1 96.62 94 GLU A C 1
ATOM 793 O O . GLU A 1 94 ? -24.203 -3.182 -0.896 1 96.62 94 GLU A O 1
ATOM 798 N N . THR A 1 95 ? -25.234 -1.21 -0.752 1 96.56 95 THR A N 1
ATOM 799 C CA . THR A 1 95 ? -24.953 -0.845 -2.135 1 96.56 95 THR A CA 1
ATOM 800 C C . THR A 1 95 ? -23.453 -0.709 -2.357 1 96.56 95 THR A C 1
ATOM 802 O O . THR A 1 95 ? -22.922 -1.208 -3.352 1 96.56 95 THR A O 1
ATOM 805 N N . PHE A 1 96 ? -22.781 -0.064 -1.436 1 96.12 96 PHE A N 1
ATOM 806 C CA . PHE A 1 96 ? -21.344 0.133 -1.51 1 96.12 96 PHE A CA 1
ATOM 807 C C . PHE A 1 96 ? -20.609 -1.206 -1.56 1 96.12 96 PHE A C 1
ATOM 809 O O . PHE A 1 96 ? -19.719 -1.399 -2.381 1 96.12 96 PHE A O 1
ATOM 816 N N . ILE A 1 97 ? -21.062 -2.16 -0.731 1 96.19 97 ILE A N 1
ATOM 817 C CA . ILE A 1 97 ? -20.359 -3.434 -0.559 1 96.19 97 ILE A CA 1
ATOM 818 C C . ILE A 1 97 ? -20.609 -4.324 -1.775 1 96.19 97 ILE A C 1
ATOM 820 O O . ILE A 1 97 ? -19.812 -5.215 -2.07 1 96.19 97 ILE A O 1
ATOM 824 N N . HIS A 1 98 ? -21.703 -4.039 -2.477 1 95.31 98 HIS A N 1
ATOM 825 C CA . HIS A 1 98 ? -22.031 -4.832 -3.654 1 95.31 98 HIS A CA 1
ATOM 826 C C . HIS A 1 98 ? -20.891 -4.828 -4.664 1 95.31 98 HIS A C 1
ATOM 828 O O . HIS A 1 98 ? -20.594 -5.855 -5.277 1 95.31 98 HIS A O 1
ATOM 834 N N . TRP A 1 99 ? -20.297 -3.721 -4.828 1 92.12 99 TRP A N 1
ATOM 835 C CA . TRP A 1 99 ? -19.156 -3.609 -5.73 1 92.12 99 TRP A CA 1
ATOM 836 C C . TRP A 1 99 ? -18.047 -4.582 -5.336 1 92.12 99 TRP A C 1
ATOM 838 O O . TRP A 1 99 ? -17.484 -5.273 -6.191 1 92.12 99 TRP A O 1
ATOM 848 N N . PHE A 1 100 ? -17.766 -4.68 -4.09 1 93.69 100 PHE A N 1
ATOM 849 C CA . PHE A 1 100 ? -16.688 -5.539 -3.6 1 93.69 100 PHE A CA 1
ATOM 850 C C . PHE A 1 100 ? -17.047 -7.008 -3.775 1 93.69 100 PHE A C 1
ATOM 852 O O . PHE A 1 100 ? -16.172 -7.836 -4.059 1 93.69 100 PHE 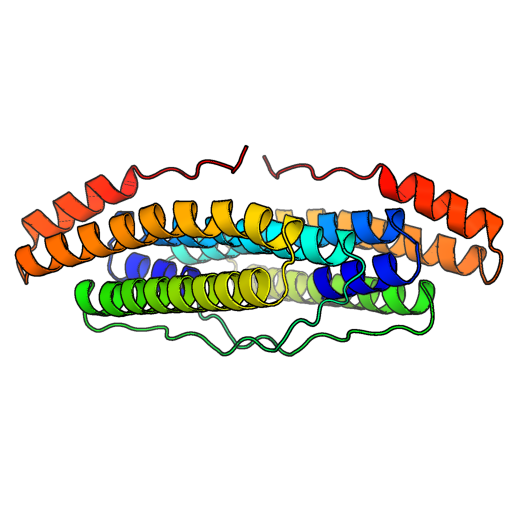A O 1
ATOM 859 N N . ILE A 1 101 ? -18.312 -7.297 -3.578 1 95.12 101 ILE A N 1
ATOM 860 C CA . ILE A 1 101 ? -18.766 -8.672 -3.76 1 95.12 101 ILE A CA 1
ATOM 861 C C . ILE A 1 101 ? -18.516 -9.117 -5.199 1 95.12 101 ILE A C 1
ATOM 863 O O . ILE A 1 101 ? -17.938 -10.18 -5.43 1 95.12 101 ILE A O 1
ATOM 867 N N . MET A 1 102 ? -18.875 -8.242 -6.113 1 93.81 102 MET A N 1
ATOM 868 C CA . MET A 1 102 ? -18.703 -8.586 -7.52 1 93.81 102 MET A CA 1
ATOM 869 C C . MET A 1 102 ? -17.234 -8.625 -7.898 1 93.81 102 MET A C 1
ATOM 871 O O . MET A 1 102 ? -16.797 -9.508 -8.641 1 93.81 102 MET A O 1
ATOM 875 N N . GLU A 1 103 ? -16.5 -7.664 -7.375 1 90.81 103 GLU A N 1
ATOM 876 C CA . GLU A 1 103 ? -15.055 -7.645 -7.617 1 90.81 103 GLU A CA 1
ATOM 877 C C . GLU A 1 103 ? -14.391 -8.906 -7.086 1 90.81 103 GLU A C 1
ATOM 879 O O . GLU A 1 103 ? -13.5 -9.469 -7.73 1 90.81 103 GLU A O 1
ATOM 884 N N . GLN A 1 104 ? -14.852 -9.383 -5.918 1 93 104 GLN A N 1
ATOM 885 C CA . GLN A 1 104 ? -14.227 -10.547 -5.301 1 93 104 GLN A CA 1
ATOM 886 C C . GLN A 1 104 ? -14.547 -11.82 -6.078 1 93 104 GLN A C 1
ATOM 888 O O . GLN A 1 104 ? -13.742 -12.758 -6.102 1 93 104 GLN A O 1
ATOM 893 N N . VAL A 1 105 ? -15.75 -11.898 -6.754 1 95.19 105 VAL A N 1
ATOM 894 C CA . VAL A 1 105 ? -16.062 -13.031 -7.609 1 95.19 105 VAL A CA 1
ATOM 895 C C . VAL A 1 105 ? -15 -13.172 -8.695 1 95.19 105 VAL A C 1
ATOM 897 O O . VAL A 1 105 ? -14.477 -14.266 -8.93 1 95.19 105 VAL A O 1
ATOM 900 N N . GLU A 1 106 ? -14.641 -12.07 -9.273 1 91.88 106 GLU A N 1
ATOM 901 C CA . GLU A 1 106 ? -13.625 -12.062 -10.328 1 91.88 106 GLU A CA 1
ATOM 902 C C . GLU A 1 106 ? -12.25 -12.406 -9.758 1 91.88 106 GLU A C 1
ATOM 904 O O . GLU A 1 106 ? -11.5 -13.18 -10.359 1 91.88 106 GLU A O 1
ATOM 909 N N . GLU A 1 107 ? -11.898 -11.828 -8.625 1 91.81 107 GLU A N 1
ATOM 910 C CA . GLU A 1 107 ? -10.586 -12.078 -8.039 1 91.81 107 GLU A CA 1
ATOM 911 C C . GLU A 1 107 ? -10.414 -13.539 -7.648 1 91.81 107 GLU A C 1
ATOM 913 O O . GLU A 1 107 ? -9.359 -14.133 -7.871 1 91.81 107 GLU A O 1
ATOM 918 N N . GLU A 1 108 ? -11.461 -14.164 -7.035 1 95.25 108 GLU A N 1
ATOM 919 C CA . GLU A 1 108 ? -11.391 -15.57 -6.668 1 95.25 108 GLU A CA 1
ATOM 920 C C . GLU A 1 108 ? -11.289 -16.469 -7.902 1 95.25 108 GLU A C 1
ATOM 922 O O . GLU A 1 108 ? -10.531 -17.438 -7.91 1 95.25 108 GLU A O 1
ATOM 927 N N . LYS A 1 109 ? -12.062 -16.109 -8.93 1 96.25 109 LYS A N 1
ATOM 928 C CA . LYS A 1 109 ? -11.992 -16.875 -10.172 1 96.25 109 LYS A CA 1
ATOM 929 C C . LYS A 1 109 ? -10.586 -16.844 -10.758 1 96.25 109 LYS A C 1
ATOM 931 O O . LYS A 1 109 ? -10.055 -17.891 -11.156 1 96.25 109 LYS A O 1
ATOM 936 N N . ASN A 1 110 ? -10.008 -15.664 -10.773 1 94.25 110 ASN A N 1
ATOM 937 C CA . ASN A 1 110 ? -8.656 -15.5 -11.305 1 94.25 110 ASN A CA 1
ATOM 938 C C . ASN A 1 110 ? -7.656 -16.375 -10.555 1 94.25 110 ASN A C 1
ATOM 940 O O . ASN A 1 110 ? -6.84 -17.062 -11.172 1 94.25 110 ASN A O 1
ATOM 944 N N . ALA A 1 111 ? -7.73 -16.375 -9.242 1 96.44 111 ALA A N 1
ATOM 945 C CA . ALA A 1 111 ? -6.82 -17.156 -8.422 1 96.44 111 ALA A CA 1
ATOM 946 C C . ALA A 1 111 ? -7.066 -18.656 -8.609 1 96.44 111 ALA A C 1
ATOM 948 O O . ALA A 1 111 ? -6.121 -19.438 -8.742 1 96.44 111 ALA A O 1
ATOM 949 N N . LYS A 1 112 ? -8.336 -19.078 -8.633 1 97.38 112 LYS A N 1
ATOM 950 C CA . LYS A 1 112 ? -8.711 -20.484 -8.758 1 97.38 112 LYS A CA 1
ATOM 951 C C . LYS A 1 112 ? -8.273 -21.047 -10.109 1 97.38 112 LYS A C 1
ATOM 953 O O . LYS A 1 112 ? -7.84 -22.203 -10.188 1 97.38 112 LYS A O 1
ATOM 958 N N . GLU A 1 113 ? -8.422 -20.25 -11.109 1 97.31 113 GLU A N 1
ATOM 959 C CA . GLU A 1 113 ? -8.031 -20.703 -12.438 1 97.31 113 GLU A CA 1
ATOM 960 C C . GLU A 1 113 ? -6.543 -21.047 -12.484 1 97.31 113 GLU A C 1
ATOM 962 O O . GLU A 1 113 ? -6.156 -22.078 -13.039 1 97.31 113 GLU A O 1
ATOM 967 N N . ILE A 1 114 ? -5.727 -20.219 -11.914 1 97.25 114 ILE A N 1
ATOM 968 C CA . ILE A 1 114 ? -4.293 -20.484 -11.883 1 97.25 114 ILE A CA 1
ATOM 969 C C . ILE A 1 114 ? -4.012 -21.719 -11.039 1 97.25 114 ILE A C 1
ATOM 971 O O . ILE A 1 114 ? -3.211 -22.578 -11.43 1 97.25 114 ILE A O 1
ATOM 975 N N . LEU A 1 115 ? -4.691 -21.812 -9.914 1 97.31 115 LEU A N 1
ATOM 976 C CA . LEU A 1 115 ? -4.516 -22.953 -9.039 1 97.31 115 LEU A CA 1
ATOM 977 C C . LEU A 1 115 ? -4.891 -24.25 -9.75 1 97.31 115 LEU A C 1
ATOM 979 O O . LEU A 1 115 ? -4.172 -25.25 -9.648 1 97.31 115 LEU A O 1
ATOM 983 N N . ASP A 1 116 ? -5.996 -24.25 -10.477 1 97.25 116 ASP A N 1
ATOM 984 C CA . ASP A 1 116 ? -6.445 -25.422 -11.227 1 97.25 116 ASP A CA 1
ATOM 985 C C . ASP A 1 116 ? -5.426 -25.812 -12.297 1 97.25 116 ASP A C 1
ATOM 987 O O . ASP A 1 116 ? -5.125 -27 -12.461 1 97.25 116 ASP A O 1
ATOM 991 N N . ARG A 1 117 ? -4.887 -24.844 -12.961 1 96.75 117 ARG A N 1
ATOM 992 C CA . ARG A 1 117 ? -3.877 -25.109 -13.984 1 96.75 117 ARG A CA 1
ATOM 993 C C . ARG A 1 117 ? -2.615 -25.703 -13.359 1 96.75 117 ARG A C 1
ATOM 995 O O . ARG A 1 117 ? -2.055 -26.672 -13.883 1 96.75 117 ARG A O 1
ATOM 1002 N N . LEU A 1 118 ? -2.258 -25.141 -12.266 1 97.31 118 LEU A N 1
ATOM 1003 C CA . LEU A 1 118 ? -1.075 -25.641 -11.57 1 97.31 118 LEU A CA 1
ATOM 1004 C C . LEU A 1 118 ? -1.281 -27.094 -11.125 1 97.31 118 LEU A C 1
ATOM 1006 O O . LEU A 1 118 ? -0.352 -27.906 -11.172 1 97.31 118 LEU A O 1
ATOM 1010 N N . SER A 1 119 ? -2.486 -27.391 -10.711 1 95.94 119 SER A N 1
ATOM 1011 C CA . SER A 1 119 ? -2.812 -28.734 -10.266 1 95.94 119 SER A CA 1
ATOM 1012 C C . SER A 1 119 ? -2.703 -29.734 -11.406 1 95.94 119 SER A C 1
ATOM 1014 O O . SER A 1 119 ? -2.389 -30.906 -11.188 1 95.94 119 SER A O 1
ATOM 1016 N N . MET A 1 120 ? -2.893 -29.203 -12.578 1 95.38 120 MET A N 1
ATOM 1017 C CA . MET A 1 120 ? -2.809 -30.047 -13.766 1 95.38 120 MET A CA 1
ATOM 1018 C C . MET A 1 120 ? -1.362 -30.188 -14.234 1 95.38 120 MET A C 1
ATOM 1020 O O . MET A 1 120 ? -0.96 -31.25 -14.703 1 95.38 120 MET A O 1
ATOM 1024 N N . ILE A 1 121 ? -0.634 -29.172 -14.086 1 94.06 121 ILE A N 1
ATOM 1025 C CA . ILE A 1 121 ? 0.745 -29.141 -14.555 1 94.06 121 ILE A CA 1
ATOM 1026 C C . ILE A 1 121 ? 1.61 -30.062 -13.711 1 94.06 121 ILE A C 1
ATOM 1028 O O . ILE A 1 121 ? 2.498 -30.75 -14.234 1 94.06 121 ILE A O 1
ATOM 1032 N N . LYS A 1 122 ? 1.406 -30.219 -12.43 1 85.25 122 LYS A N 1
ATOM 1033 C CA . LYS A 1 122 ? 2.176 -31.016 -11.484 1 85.25 122 LYS A CA 1
ATOM 1034 C C . LYS A 1 122 ? 3.66 -30.656 -11.547 1 85.25 122 LYS A C 1
ATOM 1036 O O . LYS A 1 122 ? 4.035 -29.5 -11.406 1 85.25 122 LYS A O 1
ATOM 1041 N N . ASP A 1 123 ? 4.535 -31.625 -11.977 1 85.44 123 ASP A N 1
ATOM 1042 C CA . ASP A 1 123 ? 5.977 -31.391 -11.961 1 85.44 123 ASP A CA 1
ATOM 1043 C C . ASP A 1 123 ? 6.523 -31.234 -13.375 1 85.44 123 ASP A C 1
ATOM 1045 O O . ASP A 1 123 ? 7.73 -31.344 -13.602 1 85.44 123 ASP A O 1
ATOM 1049 N N . ASN A 1 124 ? 5.57 -30.953 -14.305 1 92 124 ASN A N 1
ATOM 1050 C CA . ASN A 1 124 ? 6.008 -30.75 -15.68 1 92 124 ASN A CA 1
ATOM 1051 C C . ASN A 1 124 ? 6.523 -29.328 -15.906 1 92 124 ASN A C 1
ATOM 1053 O O . ASN A 1 124 ? 5.77 -28.359 -15.766 1 92 124 ASN A O 1
ATOM 1057 N N . ILE A 1 125 ? 7.688 -29.266 -16.375 1 92.06 125 ILE A N 1
ATOM 1058 C CA . ILE A 1 125 ? 8.406 -27.984 -16.422 1 92.06 125 ILE A CA 1
ATOM 1059 C C . ILE A 1 125 ? 7.914 -27.172 -17.609 1 92.06 125 ILE A C 1
ATOM 1061 O O . ILE A 1 125 ? 7.75 -25.953 -17.516 1 92.06 125 ILE A O 1
ATOM 1065 N N . GLN A 1 126 ? 7.711 -27.812 -18.703 1 95.25 126 GLN A N 1
ATOM 1066 C CA . GLN A 1 126 ? 7.367 -27.078 -19.906 1 95.25 126 GLN A CA 1
ATOM 1067 C C . GLN A 1 126 ? 6.047 -26.328 -19.75 1 95.25 126 GLN A C 1
ATOM 1069 O O . GLN A 1 126 ? 5.977 -25.125 -19.984 1 95.25 126 GLN A O 1
ATOM 1074 N N . PRO A 1 127 ? 4.973 -27.031 -19.312 1 95.94 127 PRO A N 1
ATOM 1075 C CA . PRO A 1 127 ? 3.719 -26.297 -19.109 1 95.94 127 PRO A CA 1
ATOM 1076 C C . PRO A 1 127 ? 3.824 -25.234 -18.031 1 95.94 127 PRO A C 1
ATOM 1078 O O . PRO A 1 127 ? 3.119 -24.219 -18.078 1 95.94 127 PRO A O 1
ATOM 1081 N N . LEU A 1 128 ? 4.656 -25.375 -17.062 1 96.56 128 LEU A N 1
ATOM 1082 C CA . LEU A 1 128 ? 4.871 -24.375 -16.031 1 96.56 128 LEU A CA 1
ATOM 1083 C C . LEU A 1 128 ? 5.434 -23.094 -16.625 1 96.56 128 LEU A C 1
ATOM 1085 O O . LEU A 1 128 ? 4.969 -22 -16.297 1 96.56 128 LEU A O 1
ATOM 1089 N N . PHE A 1 129 ? 6.332 -23.25 -17.516 1 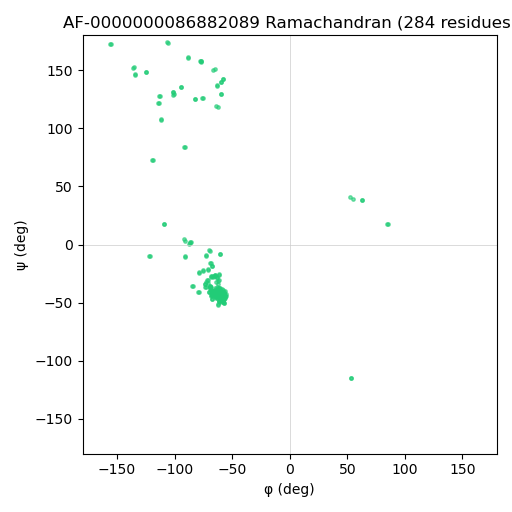96.56 129 PHE A N 1
ATOM 1090 C CA . PHE A 1 129 ? 6.949 -22.078 -18.141 1 96.56 129 PHE A CA 1
ATOM 1091 C C . PHE A 1 129 ? 5.973 -21.406 -19.094 1 96.56 129 PHE A C 1
ATOM 1093 O O . PHE A 1 129 ? 5.996 -20.172 -19.234 1 96.56 129 PHE A O 1
ATOM 1100 N N . MET A 1 130 ? 5.152 -22.234 -19.672 1 97 130 MET A N 1
ATOM 1101 C CA . MET A 1 130 ? 4.113 -21.656 -20.516 1 97 130 MET A CA 1
ATOM 1102 C C . MET A 1 130 ? 3.154 -20.797 -19.688 1 97 130 MET A C 1
ATOM 1104 O O . MET A 1 130 ? 2.789 -19.703 -20.109 1 97 130 MET A O 1
ATOM 1108 N N . LEU A 1 131 ? 2.811 -21.359 -18.609 1 97.06 131 LEU A N 1
ATOM 1109 C CA . LEU A 1 131 ? 1.944 -20.609 -17.703 1 97.06 131 LEU A CA 1
ATOM 1110 C C . LEU A 1 131 ? 2.639 -19.344 -17.219 1 97.06 131 LEU A C 1
ATOM 1112 O O . LEU A 1 131 ? 2.02 -18.281 -17.156 1 97.06 131 LEU A O 1
ATOM 1116 N N . ASP A 1 132 ? 3.885 -19.438 -16.922 1 97.81 132 ASP A N 1
ATOM 1117 C CA . ASP A 1 132 ? 4.676 -18.281 -16.484 1 97.81 132 ASP A CA 1
ATOM 1118 C C . ASP A 1 132 ? 4.672 -17.188 -17.562 1 97.81 132 ASP A C 1
ATOM 1120 O O . ASP A 1 132 ? 4.496 -16 -17.25 1 97.81 132 ASP A O 1
ATOM 1124 N N . SER A 1 133 ? 4.801 -17.562 -18.797 1 97.56 133 SER A N 1
ATOM 1125 C CA . SER A 1 133 ? 4.797 -16.625 -19.922 1 97.56 133 SER A CA 1
ATOM 1126 C C . SER A 1 133 ? 3.447 -15.93 -20.047 1 97.56 133 SER A C 1
ATOM 1128 O O . SER A 1 133 ? 3.385 -14.734 -20.344 1 97.56 133 SER A O 1
ATOM 1130 N N . GLU A 1 134 ? 2.445 -16.656 -19.844 1 96.94 134 GLU A N 1
ATOM 1131 C CA . GLU A 1 134 ? 1.1 -16.109 -19.891 1 96.94 134 GLU A CA 1
ATOM 1132 C C . GLU A 1 134 ? 0.881 -15.078 -18.781 1 96.94 134 GLU A C 1
ATOM 1134 O O . GLU A 1 134 ? 0.321 -14.008 -19.031 1 96.94 134 GLU A O 1
ATOM 1139 N N . LEU A 1 135 ? 1.359 -15.391 -17.609 1 97.12 135 LEU A N 1
ATOM 1140 C CA . LEU A 1 135 ? 1.156 -14.531 -16.453 1 97.12 135 LEU A CA 1
ATOM 1141 C C . LEU A 1 135 ? 1.982 -13.258 -16.578 1 97.12 135 LEU A C 1
ATOM 1143 O O . LEU A 1 135 ? 1.648 -12.234 -15.969 1 97.12 135 LEU A O 1
ATOM 1147 N N . ALA A 1 136 ? 3.008 -13.281 -17.375 1 95.44 136 ALA A N 1
ATOM 1148 C CA . ALA A 1 136 ? 3.867 -12.125 -17.578 1 95.44 136 ALA A CA 1
ATOM 1149 C C . ALA A 1 136 ? 3.131 -11.031 -18.344 1 95.44 136 ALA A C 1
ATOM 1151 O O . ALA A 1 136 ? 3.51 -9.859 -18.281 1 95.44 136 ALA A O 1
ATOM 1152 N N . LYS A 1 137 ? 2.043 -11.43 -18.938 1 93.62 137 LYS A N 1
ATOM 1153 C CA . LYS A 1 137 ? 1.31 -10.5 -19.797 1 93.62 137 LYS A CA 1
ATOM 1154 C C . LYS A 1 137 ? 0.243 -9.75 -19 1 93.62 137 LYS A C 1
ATOM 1156 O O . LYS A 1 137 ? -0.361 -8.797 -19.516 1 93.62 137 LYS A O 1
ATOM 1161 N N . ARG A 1 138 ? 0.044 -10.188 -17.812 1 89.19 138 ARG A N 1
ATOM 1162 C CA . ARG A 1 138 ? -0.97 -9.523 -17 1 89.19 138 ARG A CA 1
ATOM 1163 C C . ARG A 1 138 ? -0.59 -8.07 -16.734 1 89.19 138 ARG A C 1
ATOM 1165 O O . ARG A 1 138 ? 0.571 -7.773 -16.453 1 89.19 138 ARG A O 1
ATOM 1172 N N . VAL A 1 139 ? -1.567 -7.16 -16.844 1 82.25 139 VAL A N 1
ATOM 1173 C CA . VAL A 1 139 ? -1.339 -5.734 -16.625 1 82.25 139 VAL A CA 1
ATOM 1174 C C . VAL A 1 139 ? -2.312 -5.215 -15.57 1 82.25 139 VAL A C 1
ATOM 1176 O O . VAL A 1 139 ? -3.428 -5.73 -15.438 1 82.25 139 VAL A O 1
ATOM 1179 N N . PHE A 1 140 ? -1.716 -4.191 -14.867 1 78.5 140 PHE A N 1
ATOM 1180 C CA . PHE A 1 140 ? -2.557 -3.537 -13.867 1 78.5 140 PHE A CA 1
ATOM 1181 C C . PHE A 1 140 ? -3.557 -2.6 -14.531 1 78.5 140 PHE A C 1
ATOM 1183 O O . PHE A 1 140 ? -3.188 -1.794 -15.391 1 78.5 140 PHE A O 1
ATOM 1190 N N . THR A 1 141 ? -4.801 -2.754 -14.258 1 68.19 141 THR A N 1
ATOM 1191 C CA . THR A 1 141 ? -5.844 -1.843 -14.719 1 68.19 141 THR A CA 1
ATOM 1192 C C . THR A 1 141 ? -6.445 -1.073 -13.547 1 68.19 141 THR A C 1
ATOM 1194 O O . THR A 1 141 ? -7.188 -1.64 -12.742 1 68.19 141 THR A O 1
ATOM 1197 N N . PRO A 1 142 ? -6.066 0.304 -13.5 1 62.31 142 PRO A N 1
ATOM 1198 C CA . PRO A 1 142 ? -6.594 1.105 -12.391 1 62.31 142 PRO A CA 1
ATOM 1199 C C . PRO A 1 142 ? -8.117 1.144 -12.359 1 62.31 142 PRO A C 1
ATOM 1201 O O . PRO A 1 142 ? -8.766 1.069 -13.414 1 62.31 142 PRO A O 1
ATOM 1204 N N . LEU A 1 143 ? -8.703 1.062 -11.109 1 53.41 143 LEU A N 1
ATOM 1205 C CA . LEU A 1 143 ? -10.148 1.18 -10.977 1 53.41 143 LEU A CA 1
ATOM 1206 C C . LEU A 1 143 ? -10.625 2.559 -11.414 1 53.41 143 LEU A C 1
ATOM 1208 O O . LEU A 1 143 ? -9.953 3.562 -11.164 1 53.41 143 LEU A O 1
ATOM 1212 N N . VAL A 1 144 ? -11.469 2.609 -12.43 1 45.31 144 VAL A N 1
ATOM 1213 C CA . VAL A 1 144 ? -12.148 3.838 -12.82 1 45.31 144 VAL A CA 1
ATOM 1214 C C . VAL A 1 144 ? -13.164 4.23 -11.75 1 45.31 144 VAL A C 1
ATOM 1216 O O . VAL A 1 144 ? -13.844 3.373 -11.188 1 45.31 144 VAL A O 1
ATOM 1219 N N . MET B 1 1 ? 1.115 5.051 8.758 1 87.31 1 MET B N 1
ATOM 1220 C CA . MET B 1 1 ? 1.062 6.289 9.539 1 87.31 1 MET B CA 1
ATOM 1221 C C . MET B 1 1 ? 0.199 7.332 8.836 1 87.31 1 MET B C 1
ATOM 1223 O O . MET B 1 1 ? -0.736 7.871 9.438 1 87.31 1 MET B O 1
ATOM 1227 N N . TYR B 1 2 ? 0.41 7.496 7.496 1 91 2 TYR B N 1
ATOM 1228 C CA . TYR B 1 2 ? -0.243 8.586 6.781 1 91 2 TYR B CA 1
ATOM 1229 C C . TYR B 1 2 ? -1.745 8.352 6.68 1 91 2 TYR B C 1
ATOM 1231 O O . TYR B 1 2 ? -2.535 9.297 6.773 1 91 2 TYR B O 1
ATOM 1239 N N . LEU B 1 3 ? -2.088 7.129 6.527 1 90.12 3 LEU B N 1
ATOM 1240 C CA . LEU B 1 3 ? -3.516 6.84 6.457 1 90.12 3 LEU B CA 1
ATOM 1241 C C . LEU B 1 3 ? -4.184 7.066 7.809 1 90.12 3 LEU B C 1
ATOM 1243 O O . LEU B 1 3 ? -5.316 7.551 7.871 1 90.12 3 LEU B O 1
ATOM 1247 N N . ALA B 1 4 ? -3.535 6.719 8.836 1 92.19 4 ALA B N 1
ATOM 1248 C CA . ALA B 1 4 ? -4.047 7 10.172 1 92.19 4 ALA B CA 1
ATOM 1249 C C . ALA B 1 4 ? -4.195 8.5 10.398 1 92.19 4 ALA B C 1
ATOM 1251 O O . ALA B 1 4 ? -5.191 8.953 10.969 1 92.19 4 ALA B O 1
ATOM 1252 N N . MET B 1 5 ? -3.293 9.25 9.93 1 95.62 5 MET B N 1
ATOM 1253 C CA . MET B 1 5 ? -3.328 10.703 10.062 1 95.62 5 MET B CA 1
ATOM 1254 C C . MET B 1 5 ? -4.465 11.297 9.242 1 95.62 5 MET B C 1
ATOM 1256 O O . MET B 1 5 ? -5.109 12.258 9.664 1 95.62 5 MET B O 1
ATOM 1260 N N . ALA B 1 6 ? -4.609 10.734 8.039 1 94 6 ALA B N 1
ATOM 1261 C CA . ALA B 1 6 ? -5.73 11.188 7.223 1 94 6 ALA B CA 1
ATOM 1262 C C . ALA B 1 6 ? -7.055 11.031 7.969 1 94 6 ALA B C 1
ATOM 1264 O O . ALA B 1 6 ? -7.879 11.953 7.973 1 94 6 ALA B O 1
ATOM 1265 N N . SER B 1 7 ? -7.203 9.922 8.617 1 93.25 7 SER B N 1
ATOM 1266 C CA . SER B 1 7 ? -8.414 9.672 9.391 1 93.25 7 SER B CA 1
ATOM 1267 C C . SER B 1 7 ? -8.562 10.68 10.523 1 93.25 7 SER B C 1
ATOM 1269 O O . SER B 1 7 ? -9.641 11.227 10.742 1 93.25 7 SER B O 1
ATOM 1271 N N . TYR B 1 8 ? -7.523 10.961 11.219 1 95.06 8 TYR B N 1
ATOM 1272 C CA . TYR B 1 8 ? -7.496 11.93 12.305 1 95.06 8 TYR B CA 1
ATOM 1273 C C . TYR B 1 8 ? -7.945 13.305 11.82 1 95.06 8 TYR B C 1
ATOM 1275 O O . TYR B 1 8 ? -8.805 13.938 12.445 1 95.06 8 TYR B O 1
ATOM 1283 N N . PHE B 1 9 ? -7.473 13.727 10.711 1 96.5 9 PHE B N 1
ATOM 1284 C CA . PHE B 1 9 ? -7.754 15.07 10.219 1 96.5 9 PHE B CA 1
ATOM 1285 C C . PHE B 1 9 ? -9.195 15.172 9.719 1 96.5 9 PHE B C 1
ATOM 1287 O O . PHE B 1 9 ? -9.828 16.219 9.852 1 96.5 9 PHE B O 1
ATOM 1294 N N . GLU B 1 10 ? -9.633 14.125 9.133 1 94.81 10 GLU B N 1
ATOM 1295 C CA . GLU B 1 10 ? -11.047 14.109 8.766 1 94.81 10 GLU B CA 1
ATOM 1296 C C . GLU B 1 10 ? -11.938 14.32 9.984 1 94.81 10 GLU B C 1
ATOM 1298 O O . GLU B 1 10 ? -12.891 15.094 9.938 1 94.81 10 GLU B O 1
ATOM 1303 N N . GLU B 1 11 ? -11.578 13.688 11.055 1 93 11 GLU B N 1
ATOM 1304 C CA . GLU B 1 11 ? -12.352 13.781 12.289 1 93 11 GLU B CA 1
ATOM 1305 C C . GLU B 1 11 ? -12.266 15.18 12.891 1 93 11 GLU B C 1
ATOM 1307 O O . GLU B 1 11 ? -13.188 15.625 13.578 1 93 11 GLU B O 1
ATOM 1312 N N . GLN B 1 12 ? -11.227 15.828 12.617 1 93.69 12 GLN B N 1
ATOM 1313 C CA . GLN B 1 12 ? -11.031 17.188 13.117 1 93.69 12 GLN B CA 1
ATOM 1314 C C . GLN B 1 12 ? -11.664 18.219 12.188 1 93.69 12 GLN B C 1
ATOM 1316 O O . GLN B 1 12 ? -11.508 19.422 12.383 1 93.69 12 GLN B O 1
ATOM 1321 N N . ASN B 1 13 ? -12.312 17.75 11.133 1 94 13 ASN B N 1
ATOM 1322 C CA . ASN B 1 13 ? -12.938 18.594 10.125 1 94 13 ASN B CA 1
ATOM 1323 C C . ASN B 1 13 ? -11.906 19.453 9.398 1 94 13 ASN B C 1
ATOM 1325 O O . ASN B 1 13 ? -12.109 20.656 9.211 1 94 13 ASN B O 1
ATOM 1329 N N . LEU B 1 14 ? -10.773 18.859 9.148 1 96.38 14 LEU B N 1
ATOM 1330 C CA . LEU B 1 14 ? -9.711 19.453 8.352 1 96.38 14 LEU B CA 1
ATOM 1331 C C . LEU B 1 14 ? -9.414 18.609 7.117 1 96.38 14 LEU B C 1
ATOM 1333 O O . LEU B 1 14 ? -8.344 18 7.02 1 96.38 14 LEU B O 1
ATOM 1337 N N . PRO B 1 15 ? -10.328 18.641 6.129 1 95.81 15 PRO B N 1
ATOM 1338 C CA . PRO B 1 15 ? -10.219 17.75 4.965 1 95.81 15 PRO B CA 1
ATOM 1339 C C . PRO B 1 15 ? -9.016 18.078 4.086 1 95.81 15 PRO B C 1
ATOM 1341 O O . PRO B 1 15 ? -8.508 17.203 3.383 1 95.81 15 PRO B O 1
ATOM 1344 N N . GLY B 1 16 ? -8.57 19.281 4.074 1 97.5 16 GLY B N 1
ATOM 1345 C CA . GLY B 1 16 ? -7.363 19.609 3.336 1 97.5 16 GLY B CA 1
ATOM 1346 C C . GLY B 1 16 ? -6.129 18.906 3.875 1 97.5 16 GLY B C 1
ATOM 1347 O O . GLY B 1 16 ? -5.328 18.359 3.107 1 97.5 16 GLY B O 1
ATOM 1348 N N . PHE B 1 17 ? -5.992 18.938 5.156 1 97.88 17 PHE B N 1
ATOM 1349 C CA . PHE B 1 17 ? -4.914 18.203 5.809 1 97.88 17 PHE B CA 1
ATOM 1350 C C . PHE B 1 17 ? -5.031 16.703 5.527 1 97.88 17 PHE B C 1
ATOM 1352 O O . PHE B 1 17 ? -4.031 16.047 5.27 1 97.88 17 PHE B O 1
ATOM 1359 N N . ALA B 1 18 ? -6.242 16.203 5.566 1 95.44 18 ALA B N 1
ATOM 1360 C CA . ALA B 1 18 ? -6.477 14.789 5.266 1 95.44 18 ALA B CA 1
ATOM 1361 C C . ALA B 1 18 ? -6.039 14.453 3.844 1 95.44 18 ALA B C 1
ATOM 1363 O O . ALA B 1 18 ? -5.41 13.414 3.609 1 95.44 18 ALA B O 1
ATOM 1364 N N . ASN B 1 19 ? -6.355 15.328 2.977 1 94.69 19 ASN B N 1
ATOM 1365 C CA . ASN B 1 19 ? -5.949 15.148 1.588 1 94.69 19 ASN B CA 1
ATOM 1366 C C . ASN B 1 19 ? -4.43 15.086 1.451 1 94.69 19 ASN B C 1
ATOM 1368 O O . ASN B 1 19 ? -3.898 14.227 0.75 1 94.69 19 ASN B O 1
ATOM 1372 N N . TRP B 1 20 ? -3.801 15.984 2.109 1 96.19 20 TRP B N 1
ATOM 1373 C CA . TRP B 1 20 ? -2.342 16 2.08 1 96.19 20 TRP B CA 1
ATOM 1374 C C . TRP B 1 20 ? -1.77 14.672 2.549 1 96.19 20 TRP B C 1
ATOM 1376 O O . TRP B 1 20 ? -0.862 14.117 1.919 1 96.19 20 TRP B O 1
ATOM 1386 N N . MET B 1 21 ? -2.322 14.133 3.57 1 95 21 MET B N 1
ATOM 1387 C CA . MET B 1 21 ? -1.85 12.867 4.121 1 95 21 MET B CA 1
ATOM 1388 C C . MET B 1 21 ? -2.092 11.727 3.143 1 95 21 MET B C 1
ATOM 1390 O O . MET B 1 21 ? -1.241 10.844 2.984 1 95 21 MET B O 1
ATOM 1394 N N . ARG B 1 22 ? -3.197 11.742 2.5 1 90.12 22 ARG B N 1
ATOM 1395 C CA . ARG B 1 22 ? -3.533 10.703 1.53 1 90.12 22 ARG B CA 1
ATOM 1396 C C . ARG B 1 22 ? -2.539 10.695 0.374 1 90.12 22 ARG B C 1
ATOM 1398 O O . ARG B 1 22 ? -2.131 9.625 -0.091 1 90.12 22 ARG B O 1
ATOM 1405 N N . ILE B 1 23 ? -2.207 11.797 -0.02 1 90 23 ILE B N 1
ATOM 1406 C CA . ILE B 1 23 ? -1.252 11.914 -1.117 1 90 23 ILE B CA 1
ATOM 1407 C C . ILE B 1 23 ? 0.112 11.391 -0.672 1 90 23 ILE B C 1
ATOM 1409 O O . ILE B 1 23 ? 0.78 10.672 -1.416 1 90 23 ILE B O 1
ATOM 1413 N N . GLN B 1 24 ? 0.433 11.75 0.532 1 90.19 24 GLN B N 1
ATOM 1414 C CA . GLN B 1 24 ? 1.69 11.242 1.068 1 90.19 24 GLN B CA 1
ATOM 1415 C C . GLN B 1 24 ? 1.684 9.719 1.143 1 90.19 24 GLN B C 1
ATOM 1417 O O . GLN B 1 24 ? 2.707 9.078 0.905 1 90.19 24 GLN B O 1
ATOM 1422 N N . PHE B 1 25 ? 0.632 9.125 1.463 1 86.5 25 PHE B N 1
ATOM 1423 C CA . PHE B 1 25 ? 0.483 7.676 1.523 1 86.5 25 PHE B CA 1
ATOM 1424 C C . PHE B 1 25 ? 0.692 7.051 0.149 1 86.5 25 PHE B C 1
ATOM 1426 O O . PHE B 1 25 ? 1.362 6.023 0.023 1 86.5 25 PHE B O 1
ATOM 1433 N N . GLN B 1 26 ? 0.158 7.637 -0.894 1 77.56 26 GLN B N 1
ATOM 1434 C CA . GLN B 1 26 ? 0.279 7.133 -2.26 1 77.56 26 GLN B CA 1
ATOM 1435 C C . GLN B 1 26 ? 1.728 7.18 -2.736 1 77.56 26 GLN B C 1
ATOM 1437 O O . GLN B 1 26 ? 2.152 6.336 -3.527 1 77.56 26 GLN B O 1
ATOM 1442 N N . GLU B 1 27 ? 2.428 8.031 -2.211 1 74.88 27 GLU B N 1
ATOM 1443 C CA . GLU B 1 27 ? 3.834 8.164 -2.582 1 74.88 27 GLU B CA 1
ATOM 1444 C C . GLU B 1 27 ? 4.664 7.008 -2.025 1 74.88 27 GLU B C 1
ATOM 1446 O O . GLU B 1 27 ? 5.828 6.84 -2.391 1 74.88 27 GLU B O 1
ATOM 1451 N N . GLU B 1 28 ? 3.99 6.258 -1.18 1 66.5 28 GLU B N 1
ATOM 1452 C CA . GLU B 1 28 ? 4.664 5.066 -0.668 1 66.5 28 GLU B CA 1
ATOM 1453 C C . GLU B 1 28 ? 4.84 4.016 -1.763 1 66.5 28 GLU B C 1
ATOM 1455 O O . GLU B 1 28 ? 5.566 3.039 -1.581 1 66.5 28 GLU B O 1
ATOM 1460 N N . ALA B 1 29 ? 4.285 4.344 -2.832 1 67.06 29 ALA B N 1
ATOM 1461 C CA . ALA B 1 29 ? 4.527 3.49 -3.994 1 67.06 29 ALA B CA 1
ATOM 1462 C C . ALA B 1 29 ? 6.012 3.445 -4.34 1 67.06 29 ALA B C 1
ATOM 1464 O O . ALA B 1 29 ? 6.457 2.562 -5.078 1 67.06 29 ALA B O 1
ATOM 1465 N N . HIS B 1 30 ? 6.809 4.242 -3.727 1 75.75 30 HIS B N 1
ATOM 1466 C CA . HIS B 1 30 ? 8.25 4.234 -3.939 1 75.75 30 HIS B CA 1
ATOM 1467 C C . HIS B 1 30 ? 8.875 2.945 -3.418 1 75.75 30 HIS B C 1
ATOM 1469 O O . HIS B 1 30 ? 9.984 2.582 -3.818 1 75.75 30 HIS B O 1
ATOM 1475 N N . ALA B 1 31 ? 8.172 2.297 -2.596 1 76.06 31 ALA B N 1
ATOM 1476 C CA . ALA B 1 31 ? 8.641 1.016 -2.08 1 76.06 31 ALA B CA 1
ATOM 1477 C C . ALA B 1 31 ? 8.828 0.004 -3.207 1 76.06 31 ALA B C 1
ATOM 1479 O O . ALA B 1 31 ? 9.75 -0.812 -3.174 1 76.06 31 ALA B O 1
ATOM 1480 N N . PHE B 1 32 ? 8.125 0.164 -4.266 1 76.12 32 PHE B N 1
ATOM 1481 C CA . PHE B 1 32 ? 8.195 -0.754 -5.395 1 76.12 32 PHE B CA 1
ATOM 1482 C C . PHE B 1 32 ? 9.492 -0.558 -6.176 1 76.12 32 PHE B C 1
ATOM 1484 O O . PHE B 1 32 ? 10.07 -1.522 -6.676 1 76.12 32 PHE B O 1
ATOM 1491 N N . LYS B 1 33 ? 9.844 0.674 -6.16 1 85.75 33 LYS B N 1
ATOM 1492 C CA . LYS B 1 33 ? 11.109 0.946 -6.836 1 85.75 33 LYS B CA 1
ATOM 1493 C C . LYS B 1 33 ? 12.266 0.234 -6.141 1 85.75 33 LYS B C 1
ATOM 1495 O O . LYS B 1 33 ? 13.133 -0.342 -6.801 1 85.75 33 LYS B O 1
ATOM 1500 N N . PHE B 1 34 ? 12.234 0.268 -4.852 1 89 34 PHE B N 1
ATOM 1501 C CA . PHE B 1 34 ? 13.25 -0.423 -4.07 1 89 34 PHE B CA 1
ATOM 1502 C C . PHE B 1 34 ? 13.18 -1.929 -4.297 1 89 34 PHE B C 1
ATOM 1504 O O . PHE B 1 34 ? 14.203 -2.58 -4.512 1 89 34 PHE B O 1
ATOM 1511 N N . PHE B 1 35 ? 12.07 -2.365 -4.305 1 87.94 35 PHE B N 1
ATOM 1512 C CA . PHE B 1 35 ? 11.836 -3.797 -4.469 1 87.94 35 PHE B CA 1
ATOM 1513 C C . PHE B 1 35 ? 12.367 -4.277 -5.816 1 87.94 35 PHE B C 1
ATOM 1515 O O . PHE B 1 35 ? 13.133 -5.242 -5.879 1 87.94 35 PHE B O 1
ATOM 1522 N N . ASP B 1 36 ? 11.984 -3.533 -6.816 1 87.81 36 ASP B N 1
ATOM 1523 C CA . ASP B 1 36 ? 12.359 -3.922 -8.172 1 87.81 36 ASP B CA 1
ATOM 1524 C C . ASP B 1 36 ? 13.875 -3.887 -8.352 1 87.81 36 ASP B C 1
ATOM 1526 O O . ASP B 1 36 ? 14.453 -4.785 -8.969 1 87.81 36 ASP B O 1
ATOM 1530 N N . TYR B 1 37 ? 14.453 -2.92 -7.816 1 92.94 37 TYR B N 1
ATOM 1531 C CA . TYR B 1 37 ? 15.898 -2.791 -7.938 1 92.94 37 TYR B CA 1
ATOM 1532 C C . TYR B 1 37 ? 16.609 -3.949 -7.25 1 92.94 37 TYR B C 1
ATOM 1534 O O . TYR B 1 37 ? 17.547 -4.523 -7.801 1 92.94 37 TYR B O 1
ATOM 1542 N N . LEU B 1 38 ? 16.156 -4.289 -6.062 1 91.94 38 LEU B N 1
ATOM 1543 C CA . LEU B 1 38 ? 16.766 -5.371 -5.305 1 91.94 38 LEU B CA 1
ATOM 1544 C C . LEU B 1 38 ? 16.656 -6.695 -6.051 1 91.94 38 LEU B C 1
ATOM 1546 O O . LEU B 1 38 ? 17.625 -7.457 -6.121 1 91.94 38 LEU B O 1
ATOM 1550 N N . VAL B 1 39 ? 15.516 -6.844 -6.617 1 88.56 39 VAL B N 1
ATOM 1551 C CA . VAL B 1 39 ? 15.281 -8.07 -7.375 1 88.56 39 VAL B CA 1
ATOM 1552 C C . VAL B 1 39 ? 16.172 -8.094 -8.617 1 88.56 39 VAL B C 1
ATOM 1554 O O . VAL B 1 39 ? 16.781 -9.117 -8.93 1 88.56 39 VAL B O 1
ATOM 1557 N N . GLU B 1 40 ? 16.266 -7.004 -9.242 1 90.75 40 GLU B N 1
ATOM 1558 C CA . GLU B 1 40 ? 17.078 -6.879 -10.445 1 90.75 40 GLU B CA 1
ATOM 1559 C C . GLU B 1 40 ? 18.547 -7.152 -10.141 1 90.75 40 GLU B C 1
ATOM 1561 O O . GLU B 1 40 ? 19.281 -7.695 -10.977 1 90.75 40 GLU B O 1
ATOM 1566 N N . ARG B 1 41 ? 18.969 -6.84 -8.961 1 92.94 41 ARG B N 1
ATOM 1567 C CA . ARG B 1 41 ? 20.359 -7.023 -8.547 1 92.94 41 ARG B CA 1
ATOM 1568 C C . ARG B 1 41 ? 20.594 -8.43 -8 1 92.94 41 ARG B C 1
ATOM 1570 O O . ARG B 1 41 ? 21.672 -8.734 -7.492 1 92.94 41 ARG B O 1
ATOM 1577 N N . GLY B 1 42 ? 19.5 -9.242 -8.016 1 87.88 42 GLY B N 1
ATOM 1578 C CA . GLY B 1 42 ? 19.609 -10.617 -7.582 1 87.88 42 GLY B CA 1
ATOM 1579 C C . GLY B 1 42 ? 19.469 -10.789 -6.078 1 87.88 42 GLY B C 1
ATOM 1580 O O . GLY B 1 42 ? 19.906 -11.797 -5.52 1 87.88 42 GLY B O 1
ATOM 1581 N N . GLY B 1 43 ? 18.922 -9.75 -5.449 1 86.94 43 GLY B N 1
ATOM 1582 C CA . GLY B 1 43 ? 18.75 -9.797 -4.008 1 86.94 43 GLY B CA 1
ATOM 1583 C C . GLY B 1 43 ? 17.438 -10.422 -3.586 1 86.94 43 GLY B C 1
ATOM 1584 O O . GLY B 1 43 ? 16.547 -10.633 -4.414 1 86.94 43 GLY B O 1
ATOM 1585 N N . HIS B 1 44 ? 17.469 -10.836 -2.291 1 83.69 44 HIS B N 1
ATOM 1586 C CA . HIS B 1 44 ? 16.266 -11.336 -1.646 1 83.69 44 HIS B CA 1
ATOM 1587 C C . HIS B 1 44 ? 15.641 -10.281 -0.741 1 83.69 44 HIS B C 1
ATOM 1589 O O . HIS B 1 44 ? 16.344 -9.633 0.04 1 83.69 44 HIS B O 1
ATOM 1595 N N . VAL B 1 45 ? 14.367 -10.133 -0.941 1 88.12 45 VAL B N 1
ATOM 1596 C CA . VAL B 1 45 ? 13.68 -9.102 -0.162 1 88.12 45 VAL B CA 1
ATOM 1597 C C . VAL B 1 45 ? 12.945 -9.75 1.011 1 88.12 45 VAL B C 1
ATOM 1599 O O . VAL B 1 45 ? 12.211 -10.719 0.83 1 88.12 45 VAL B O 1
ATOM 1602 N N . GLU B 1 46 ? 13.156 -9.242 2.152 1 88.75 46 GLU B N 1
ATOM 1603 C CA . GLU B 1 46 ? 12.414 -9.656 3.342 1 88.75 46 GLU B CA 1
ATOM 1604 C C . GLU B 1 46 ? 11.547 -8.523 3.871 1 88.75 46 GLU B C 1
ATOM 1606 O O . GLU B 1 46 ? 12.039 -7.43 4.152 1 88.75 46 GLU B O 1
ATOM 1611 N N . LEU B 1 47 ? 10.281 -8.859 3.914 1 90.44 47 LEU B N 1
ATOM 1612 C CA . LEU B 1 47 ? 9.328 -7.898 4.469 1 90.44 47 LEU B CA 1
ATOM 1613 C C . LEU B 1 47 ? 9.086 -8.164 5.949 1 90.44 47 LEU B C 1
ATOM 1615 O O . LEU B 1 47 ? 8.945 -9.32 6.359 1 90.44 47 LEU B O 1
ATOM 1619 N N . GLU B 1 48 ? 9.078 -7.141 6.77 1 91.38 48 GLU B N 1
ATOM 1620 C CA . GLU B 1 48 ? 8.93 -7.277 8.211 1 91.38 48 GLU B CA 1
ATOM 1621 C C . GLU B 1 48 ? 7.539 -6.852 8.672 1 91.38 48 GLU B C 1
ATOM 1623 O O . GLU B 1 48 ? 6.742 -6.359 7.871 1 91.38 48 GLU B O 1
ATOM 1628 N N . LYS B 1 49 ? 7.289 -7.094 9.977 1 92.75 49 LYS B N 1
ATOM 1629 C CA . LYS B 1 49 ? 6.02 -6.676 10.562 1 92.75 49 LYS B CA 1
ATOM 1630 C C . LYS B 1 49 ? 5.891 -5.156 10.57 1 92.75 49 LYS B C 1
ATOM 1632 O O . LYS B 1 49 ? 6.895 -4.441 10.602 1 92.75 49 LYS B O 1
ATOM 1637 N N . ILE B 1 50 ? 4.66 -4.676 10.492 1 89.94 50 ILE B N 1
ATOM 1638 C CA . ILE B 1 50 ? 4.336 -3.264 10.656 1 89.94 50 ILE B CA 1
ATOM 1639 C C . ILE B 1 50 ? 3.52 -3.062 11.93 1 89.94 50 ILE B C 1
ATOM 1641 O O . ILE B 1 50 ? 2.469 -3.686 12.102 1 89.94 50 ILE B O 1
ATOM 1645 N N . GLU B 1 51 ? 3.938 -2.186 12.758 1 92.75 51 GLU B N 1
ATOM 1646 C CA . GLU B 1 51 ? 3.258 -1.948 14.031 1 92.75 51 GLU B CA 1
ATOM 1647 C C . GLU B 1 51 ? 1.986 -1.13 13.828 1 92.75 51 GLU B C 1
ATOM 1649 O O . GLU B 1 51 ? 1.847 -0.42 12.828 1 92.75 51 GLU B O 1
ATOM 1654 N N . LYS B 1 52 ? 1.097 -1.263 14.789 1 94.06 52 LYS B N 1
ATOM 1655 C CA . LYS B 1 52 ? -0.088 -0.409 14.789 1 94.06 52 LYS B CA 1
ATOM 1656 C C . LYS B 1 52 ? 0.297 1.065 14.867 1 94.06 52 LYS B C 1
ATOM 1658 O O . LYS B 1 52 ? 1.103 1.46 15.711 1 94.06 52 LYS B O 1
ATOM 1663 N N . PRO B 1 53 ? -0.249 1.812 13.977 1 93.12 53 PRO B N 1
ATOM 1664 C CA . PRO B 1 53 ? 0.131 3.227 14 1 93.12 53 PRO B CA 1
ATOM 1665 C C . PRO B 1 53 ? -0.571 4.008 15.109 1 93.12 53 PRO B C 1
ATOM 1667 O O . PRO B 1 53 ? -1.621 3.584 15.594 1 93.12 53 PRO B O 1
ATOM 1670 N N . LYS B 1 54 ? 0.047 5.168 15.508 1 93.44 54 LYS B N 1
ATOM 1671 C CA . LYS B 1 54 ? -0.609 6.184 16.328 1 93.44 54 LYS B CA 1
ATOM 1672 C C . LYS B 1 54 ? -1.882 6.695 15.656 1 93.44 54 LYS B C 1
ATOM 1674 O O . LYS B 1 54 ? -1.911 6.895 14.445 1 93.44 54 LYS B O 1
ATOM 1679 N N . THR B 1 55 ? -2.959 6.969 16.531 1 92.5 55 THR B N 1
ATOM 1680 C CA . THR B 1 55 ? -4.23 7.305 15.906 1 92.5 55 THR B CA 1
ATOM 1681 C C . THR B 1 55 ? -4.723 8.672 16.375 1 92.5 55 THR B C 1
ATOM 1683 O O . THR B 1 55 ? -5.676 9.219 15.812 1 92.5 55 THR B O 1
ATOM 1686 N N . THR B 1 56 ? -4.07 9.18 17.344 1 93.94 56 THR B N 1
ATOM 1687 C CA . THR B 1 56 ? -4.531 10.461 17.859 1 93.94 56 THR B CA 1
ATOM 1688 C C . THR B 1 56 ? -3.359 11.414 18.062 1 93.94 56 THR B C 1
ATOM 1690 O O . THR B 1 56 ? -2.244 10.984 18.359 1 93.94 56 THR B O 1
ATOM 1693 N N . TRP B 1 57 ? -3.686 12.664 17.828 1 96.5 57 TRP B N 1
ATOM 1694 C CA . TRP B 1 57 ? -2.734 13.75 18.016 1 96.5 57 TRP B CA 1
ATOM 1695 C C . TRP B 1 57 ? -3.389 14.93 18.734 1 96.5 57 TRP B C 1
ATOM 1697 O O . TRP B 1 57 ? -4.609 15.102 18.672 1 96.5 57 TRP B O 1
ATOM 1707 N N . GLU B 1 58 ? -2.623 15.711 19.469 1 95.12 58 GLU B N 1
ATOM 1708 C CA . GLU B 1 58 ? -3.156 16.828 20.25 1 95.12 58 GLU B CA 1
ATOM 1709 C C . GLU B 1 58 ? -3.693 17.922 19.344 1 95.12 58 GLU B C 1
ATOM 1711 O O . GLU B 1 58 ? -4.727 18.531 19.641 1 95.12 58 GLU B O 1
ATOM 1716 N N . ASN B 1 59 ? -2.971 18.266 18.406 1 94.94 59 ASN B N 1
ATOM 1717 C CA . ASN B 1 59 ? -3.277 19.297 17.422 1 94.94 59 ASN B CA 1
ATOM 1718 C C . ASN B 1 59 ? -2.516 19.078 16.125 1 94.94 59 ASN B C 1
ATOM 1720 O O . ASN B 1 59 ? -1.701 18.156 16.016 1 94.94 59 ASN B O 1
ATOM 1724 N N . PRO B 1 60 ? -2.785 19.812 15.125 1 96.25 60 PRO B N 1
ATOM 1725 C CA . PRO B 1 60 ? -2.141 19.625 13.82 1 96.25 60 PRO B CA 1
ATOM 1726 C C . PRO B 1 60 ? -0.62 19.734 13.891 1 96.25 60 PRO B C 1
ATOM 1728 O O . PRO B 1 60 ? 0.092 18.984 13.211 1 96.25 60 PRO B O 1
ATOM 1731 N N . ILE B 1 61 ? -0.105 20.641 14.672 1 96.75 61 ILE B N 1
ATOM 1732 C CA . ILE B 1 61 ? 1.342 20.797 14.742 1 96.75 61 ILE B CA 1
ATOM 1733 C C . ILE B 1 61 ? 1.979 19.547 15.328 1 96.75 61 ILE B C 1
ATOM 1735 O O . ILE B 1 61 ? 3.062 19.141 14.906 1 96.75 61 ILE B O 1
ATOM 1739 N N . ASP B 1 62 ? 1.353 18.953 16.266 1 97.19 62 ASP B N 1
ATOM 1740 C CA . ASP B 1 62 ? 1.811 17.688 16.828 1 97.19 62 ASP B CA 1
ATOM 1741 C C . ASP B 1 62 ? 1.885 16.609 15.75 1 97.19 62 ASP B C 1
ATOM 1743 O O . ASP B 1 62 ? 2.871 15.875 15.664 1 97.19 62 ASP B O 1
ATOM 1747 N N . ALA B 1 63 ? 0.865 16.453 14.922 1 97.06 63 ALA B N 1
ATOM 1748 C CA . ALA B 1 63 ? 0.823 15.484 13.828 1 97.06 63 ALA B CA 1
ATOM 1749 C C . ALA B 1 63 ? 1.955 15.734 12.836 1 97.06 63 ALA B C 1
ATOM 1751 O O . ALA B 1 63 ? 2.645 14.797 12.422 1 97.06 63 ALA B O 1
ATOM 1752 N N . PHE B 1 64 ? 2.162 16.969 12.539 1 97.94 64 PHE B N 1
ATOM 1753 C CA . PHE B 1 64 ? 3.154 17.266 11.516 1 97.94 64 PHE B CA 1
ATOM 1754 C C . PHE B 1 64 ? 4.566 17.172 12.086 1 97.94 64 PHE B C 1
ATOM 1756 O O . PHE B 1 64 ? 5.531 17 11.336 1 97.94 64 PHE B O 1
ATOM 1763 N N . ASN B 1 65 ? 4.715 17.328 13.398 1 97.88 65 ASN B N 1
ATOM 1764 C CA . ASN B 1 65 ? 5.996 16.984 14 1 97.88 65 ASN B CA 1
ATOM 1765 C C . ASN B 1 65 ? 6.348 15.516 13.766 1 97.88 65 ASN B C 1
ATOM 1767 O O . ASN B 1 65 ? 7.488 15.195 13.422 1 97.88 65 ASN B O 1
ATOM 1771 N N . ASP B 1 66 ? 5.352 14.688 13.922 1 97.62 66 ASP B N 1
ATOM 1772 C CA . ASP B 1 66 ? 5.562 13.266 13.648 1 97.62 66 ASP B CA 1
ATOM 1773 C C . ASP B 1 66 ? 5.883 13.031 12.172 1 97.62 66 ASP B C 1
ATOM 1775 O O . ASP B 1 66 ? 6.73 12.203 11.844 1 97.62 66 ASP B O 1
ATOM 1779 N N . VAL B 1 67 ? 5.145 13.734 11.281 1 97 67 VAL B N 1
ATOM 1780 C CA . VAL B 1 67 ? 5.387 13.617 9.852 1 97 67 VAL B CA 1
ATOM 1781 C C . VAL B 1 67 ? 6.84 13.977 9.539 1 97 67 VAL B C 1
ATOM 1783 O O . VAL B 1 67 ? 7.551 13.211 8.883 1 97 67 VAL B O 1
ATOM 1786 N N . TYR B 1 68 ? 7.227 15.133 10.07 1 97.62 68 TYR B N 1
ATOM 1787 C CA . TYR B 1 68 ? 8.57 15.633 9.773 1 97.62 68 TYR B CA 1
ATOM 1788 C C . TYR B 1 68 ? 9.633 14.695 10.344 1 97.62 68 TYR B C 1
ATOM 1790 O O . TYR B 1 68 ? 10.625 14.398 9.672 1 97.62 68 TYR B O 1
ATOM 1798 N N . ALA B 1 69 ? 9.438 14.266 11.531 1 97.25 69 ALA B N 1
ATOM 1799 C CA . ALA B 1 69 ? 10.359 13.312 12.141 1 97.25 69 ALA B CA 1
ATOM 1800 C C . ALA B 1 69 ? 10.469 12.039 11.305 1 97.25 69 ALA B C 1
ATOM 1802 O O . ALA B 1 69 ? 11.562 11.484 11.141 1 97.25 69 ALA B O 1
ATOM 1803 N N . HIS B 1 70 ? 9.336 11.547 10.844 1 95.12 70 HIS B N 1
ATOM 1804 C CA . HIS B 1 70 ? 9.312 10.359 10 1 95.12 70 HIS B CA 1
ATOM 1805 C C . HIS B 1 70 ? 10.094 10.578 8.703 1 95.12 70 HIS B C 1
ATOM 1807 O O . HIS B 1 70 ? 10.875 9.727 8.297 1 95.12 70 HIS B O 1
ATOM 1813 N N . GLU B 1 71 ? 9.812 11.664 8.055 1 95.12 71 GLU B N 1
ATOM 1814 C CA . GLU B 1 71 ? 10.531 11.984 6.824 1 95.12 71 GLU B CA 1
ATOM 1815 C C . GLU B 1 71 ? 12.039 12.062 7.066 1 95.12 71 GLU B C 1
ATOM 1817 O O . GLU B 1 71 ? 12.828 11.617 6.234 1 95.12 71 GLU B O 1
ATOM 1822 N N . GLN B 1 72 ? 12.461 12.703 8.219 1 97.06 72 GLN B N 1
ATOM 1823 C CA . GLN B 1 72 ? 13.875 12.766 8.578 1 97.06 72 GLN B CA 1
ATOM 1824 C C . GLN B 1 72 ? 14.461 11.375 8.758 1 97.06 72 GLN B C 1
ATOM 1826 O O . GLN B 1 72 ? 15.602 11.109 8.359 1 97.06 72 GLN B O 1
ATOM 1831 N N . PHE B 1 73 ? 13.688 10.562 9.398 1 96.31 73 PHE B N 1
ATOM 1832 C CA . PHE B 1 73 ? 14.109 9.18 9.586 1 96.31 73 PHE B CA 1
ATOM 1833 C C . PHE B 1 73 ? 14.359 8.5 8.242 1 96.31 73 PHE B C 1
ATOM 1835 O O . PHE B 1 73 ? 15.367 7.816 8.062 1 96.31 73 PHE B O 1
ATOM 1842 N N . ILE B 1 74 ? 13.414 8.648 7.289 1 93.81 74 ILE B N 1
ATOM 1843 C CA . ILE B 1 74 ? 13.547 8.062 5.961 1 93.81 74 ILE B CA 1
ATOM 1844 C C . ILE B 1 74 ? 14.805 8.602 5.281 1 93.81 74 ILE B C 1
ATOM 1846 O O . ILE B 1 74 ? 15.586 7.836 4.711 1 93.81 74 ILE B O 1
ATOM 1850 N N . SER B 1 75 ? 14.992 9.906 5.352 1 96.31 75 SER B N 1
ATOM 1851 C CA . SER B 1 75 ? 16.172 10.523 4.77 1 96.31 75 SER B CA 1
ATOM 1852 C C . SER B 1 75 ? 17.453 9.93 5.348 1 96.31 75 SER B C 1
ATOM 1854 O O . SER B 1 75 ? 18.391 9.602 4.609 1 96.31 75 SER B O 1
ATOM 1856 N N . LYS B 1 76 ? 17.516 9.805 6.629 1 97.69 76 LYS B N 1
ATOM 1857 C CA . LYS B 1 76 ? 18.688 9.234 7.285 1 97.69 76 LYS B CA 1
ATOM 1858 C C . LYS B 1 76 ? 18.938 7.805 6.809 1 97.69 76 LYS B C 1
ATOM 1860 O O . LYS B 1 76 ? 20.078 7.422 6.559 1 97.69 76 LYS B O 1
ATOM 1865 N 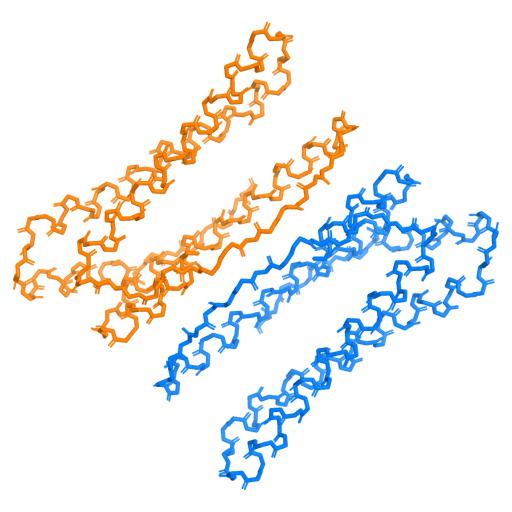N . SER B 1 77 ? 17.844 7.023 6.715 1 95.94 77 SER B N 1
ATOM 1866 C CA . SER B 1 77 ? 17.953 5.645 6.254 1 95.94 77 SER B CA 1
ATOM 1867 C C . SER B 1 77 ? 18.516 5.574 4.84 1 95.94 77 SER B C 1
ATOM 1869 O O . SER B 1 77 ? 19.391 4.758 4.551 1 95.94 77 SER B O 1
ATOM 1871 N N . ILE B 1 78 ? 18 6.395 3.953 1 95.88 78 ILE B N 1
ATOM 1872 C CA . ILE B 1 78 ? 18.438 6.438 2.564 1 95.88 78 ILE B CA 1
ATOM 1873 C C . ILE B 1 78 ? 19.906 6.852 2.504 1 95.88 78 ILE B C 1
ATOM 1875 O O . ILE B 1 78 ? 20.703 6.262 1.757 1 95.88 78 ILE B O 1
ATOM 1879 N N . ASN B 1 79 ? 20.266 7.867 3.301 1 97.5 79 ASN B N 1
ATOM 1880 C CA . ASN B 1 79 ? 21.656 8.336 3.344 1 97.5 79 ASN B CA 1
ATOM 1881 C C . ASN B 1 79 ? 22.594 7.23 3.814 1 97.5 79 ASN B C 1
ATOM 1883 O O . ASN B 1 79 ? 23.719 7.117 3.318 1 97.5 79 ASN B O 1
ATOM 1887 N N . GLU B 1 80 ? 22.141 6.488 4.754 1 97.88 80 GLU B N 1
ATOM 1888 C CA . GLU B 1 80 ? 22.953 5.375 5.23 1 97.88 80 GLU B CA 1
ATOM 1889 C C . GLU B 1 80 ? 23.188 4.352 4.121 1 97.88 80 GLU B C 1
ATOM 1891 O O . GLU B 1 80 ? 24.297 3.816 3.996 1 97.88 80 GLU B O 1
ATOM 1896 N N . ILE B 1 81 ? 22.203 4.012 3.361 1 96.56 81 ILE B N 1
ATOM 1897 C CA . ILE B 1 81 ? 22.328 3.088 2.24 1 96.56 81 ILE B CA 1
ATOM 1898 C C . ILE B 1 81 ? 23.328 3.65 1.227 1 96.56 81 ILE B C 1
ATOM 1900 O O . ILE B 1 81 ? 24.172 2.918 0.698 1 96.56 81 ILE B O 1
ATOM 1904 N N . PHE B 1 82 ? 23.156 4.973 0.963 1 97.38 82 PHE B N 1
ATOM 1905 C CA . PHE B 1 82 ? 24.078 5.629 0.032 1 97.38 82 PHE B CA 1
ATOM 1906 C C . PHE B 1 82 ? 25.516 5.512 0.509 1 97.38 82 PHE B C 1
ATOM 1908 O O . PHE B 1 82 ? 26.406 5.176 -0.273 1 97.38 82 PHE B O 1
ATOM 1915 N N . LYS B 1 83 ? 25.734 5.766 1.728 1 97.81 83 LYS B N 1
ATOM 1916 C CA . LYS B 1 83 ? 27.062 5.688 2.32 1 97.81 83 LYS B CA 1
ATOM 1917 C C . LYS B 1 83 ? 27.656 4.293 2.148 1 97.81 83 LYS B C 1
ATOM 1919 O O . LYS B 1 83 ? 28.812 4.152 1.729 1 97.81 83 LYS B O 1
ATOM 1924 N N . VAL B 1 84 ? 26.875 3.287 2.5 1 97.62 84 VAL B N 1
ATOM 1925 C CA . VAL B 1 84 ? 27.344 1.91 2.385 1 97.62 84 VAL B CA 1
ATOM 1926 C C . VAL B 1 84 ? 27.672 1.593 0.927 1 97.62 84 VAL B C 1
ATOM 1928 O O . VAL B 1 84 ? 28.688 0.964 0.633 1 97.62 84 VAL B O 1
ATOM 1931 N N . ALA B 1 85 ?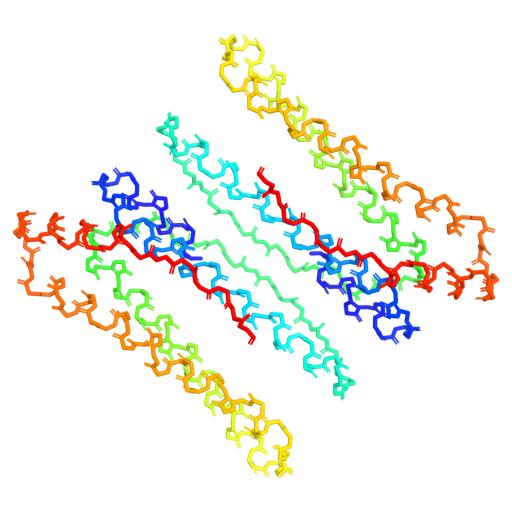 26.766 2.014 0.001 1 97.19 85 ALA B N 1
ATOM 1932 C CA . ALA B 1 85 ? 27 1.782 -1.424 1 97.19 85 ALA B CA 1
ATOM 1933 C C . ALA B 1 85 ? 28.297 2.424 -1.887 1 97.19 85 ALA B C 1
ATOM 1935 O O . ALA B 1 85 ? 29.047 1.823 -2.654 1 97.19 85 ALA B O 1
ATOM 1936 N N . ARG B 1 86 ? 28.562 3.633 -1.47 1 96.81 86 ARG B N 1
ATOM 1937 C CA . ARG B 1 86 ? 29.781 4.352 -1.809 1 96.81 86 ARG B CA 1
ATOM 1938 C C . ARG B 1 86 ? 31.016 3.639 -1.251 1 96.81 86 ARG B C 1
ATOM 1940 O O . ARG B 1 86 ? 32 3.436 -1.966 1 96.81 86 ARG B O 1
ATOM 1947 N N . GLU B 1 87 ? 30.938 3.199 -0.022 1 97.88 87 GLU B N 1
ATOM 1948 C CA . GLU B 1 87 ? 32.031 2.506 0.629 1 97.88 87 GLU B CA 1
ATOM 1949 C C . GLU B 1 87 ? 32.375 1.193 -0.078 1 97.88 87 GLU B C 1
ATOM 1951 O O . GLU B 1 87 ? 33.531 0.789 -0.148 1 97.88 87 GLU B O 1
ATOM 1956 N N . GLU B 1 88 ? 31.344 0.571 -0.615 1 97.44 88 GLU B N 1
ATOM 1957 C CA . GLU B 1 88 ? 31.516 -0.719 -1.277 1 97.44 88 GLU B CA 1
ATOM 1958 C C . GLU B 1 88 ? 31.797 -0.542 -2.766 1 97.44 88 GLU B C 1
ATOM 1960 O O . GLU B 1 88 ? 31.922 -1.523 -3.504 1 97.44 88 GLU B O 1
ATOM 1965 N N . ASN B 1 89 ? 31.906 0.653 -3.193 1 97.5 89 ASN B N 1
ATOM 1966 C CA . ASN B 1 89 ? 32.125 0.983 -4.602 1 97.5 89 ASN B CA 1
ATOM 1967 C C . ASN B 1 89 ? 31.047 0.34 -5.488 1 97.5 89 ASN B C 1
ATOM 1969 O O . ASN B 1 89 ? 31.375 -0.21 -6.543 1 97.5 89 ASN B O 1
ATOM 1973 N N . ASP B 1 90 ? 29.844 0.346 -5.008 1 96.94 90 ASP B N 1
ATOM 1974 C CA . ASP B 1 90 ? 28.703 -0.13 -5.777 1 96.94 90 ASP B CA 1
ATOM 1975 C C . ASP B 1 90 ? 28.047 1.01 -6.562 1 96.94 90 ASP B C 1
ATOM 1977 O O . ASP B 1 90 ? 27.016 1.544 -6.148 1 96.94 90 ASP B O 1
ATOM 1981 N N . TYR B 1 91 ? 28.562 1.311 -7.695 1 96.88 91 TYR B N 1
ATOM 1982 C CA . TYR B 1 91 ? 28.203 2.492 -8.469 1 96.88 91 TYR B CA 1
ATOM 1983 C C . TYR B 1 91 ? 26.75 2.414 -8.938 1 96.88 91 TYR B C 1
ATOM 1985 O O . TYR B 1 91 ? 26.031 3.41 -8.891 1 96.88 91 TYR B O 1
ATOM 1993 N N . PRO B 1 92 ? 26.359 1.256 -9.391 1 96.44 92 PRO B N 1
ATOM 1994 C CA . PRO B 1 92 ? 24.953 1.168 -9.781 1 96.44 92 PRO B CA 1
ATOM 1995 C C . PRO B 1 92 ? 24 1.488 -8.625 1 96.44 92 PRO B C 1
ATOM 1997 O O . PRO B 1 92 ? 23.031 2.232 -8.805 1 96.44 92 PRO B O 1
ATOM 2000 N N . THR B 1 93 ? 24.266 1 -7.426 1 96.44 93 THR B N 1
ATOM 2001 C CA . THR B 1 93 ? 23.422 1.266 -6.266 1 96.44 93 THR B CA 1
ATOM 2002 C C . THR B 1 93 ? 23.5 2.736 -5.867 1 96.44 93 THR B C 1
ATOM 2004 O O . THR B 1 93 ? 22.484 3.344 -5.516 1 96.44 93 THR B O 1
ATOM 2007 N N . GLU B 1 94 ? 24.688 3.293 -5.91 1 96.56 94 GLU B N 1
ATOM 2008 C CA . GLU B 1 94 ? 24.844 4.715 -5.629 1 96.56 94 GLU B CA 1
ATOM 2009 C C . GLU B 1 94 ? 23.969 5.559 -6.551 1 96.56 94 GLU B C 1
ATOM 2011 O O . GLU B 1 94 ? 23.297 6.48 -6.098 1 96.56 94 GLU B O 1
ATOM 2016 N N . THR B 1 95 ? 24.016 5.219 -7.793 1 96.5 95 THR B N 1
ATOM 2017 C CA . THR B 1 95 ? 23.234 5.949 -8.789 1 96.5 95 THR B CA 1
ATOM 2018 C C . THR B 1 95 ? 21.734 5.801 -8.531 1 96.5 95 THR B C 1
ATOM 2020 O O . THR B 1 95 ? 21 6.781 -8.586 1 96.5 95 THR B O 1
ATOM 2023 N N . PHE B 1 96 ? 21.328 4.605 -8.234 1 96.12 96 PHE B N 1
ATOM 2024 C CA . PHE B 1 96 ? 19.922 4.312 -7.957 1 96.12 96 PHE B CA 1
ATOM 2025 C C . PHE B 1 96 ? 19.438 5.125 -6.766 1 96.12 96 PHE B C 1
ATOM 2027 O O . PHE B 1 96 ? 18.359 5.723 -6.816 1 96.12 96 PHE B O 1
ATOM 2034 N N . ILE B 1 97 ? 20.266 5.211 -5.715 1 96.19 97 ILE B N 1
ATOM 2035 C CA . ILE B 1 97 ? 19.859 5.824 -4.453 1 96.19 97 ILE B CA 1
ATOM 2036 C C . ILE B 1 97 ? 19.828 7.344 -4.598 1 96.19 97 ILE B C 1
ATOM 2038 O O . ILE B 1 97 ? 19.125 8.031 -3.855 1 96.19 97 ILE B O 1
ATOM 2042 N N . HIS B 1 98 ? 20.562 7.84 -5.57 1 95.25 98 HIS B N 1
ATOM 2043 C CA . HIS B 1 98 ? 20.625 9.281 -5.797 1 95.25 98 HIS B CA 1
ATOM 2044 C C . HIS B 1 98 ? 19.219 9.852 -6.031 1 95.25 98 HIS B C 1
ATOM 2046 O O . HIS B 1 98 ? 18.906 10.938 -5.547 1 95.25 98 HIS B O 1
ATOM 2052 N N . TRP B 1 99 ? 18.453 9.148 -6.754 1 92.12 99 TRP B N 1
ATOM 2053 C CA . TRP B 1 99 ? 17.078 9.562 -7.004 1 92.12 99 TRP B CA 1
ATOM 2054 C C . TRP B 1 99 ? 16.328 9.758 -5.691 1 92.12 99 TRP B C 1
ATOM 2056 O O . TRP B 1 99 ? 15.625 10.758 -5.512 1 92.12 99 TRP B O 1
ATOM 2066 N N . PHE B 1 100 ? 16.469 8.859 -4.785 1 93.75 100 PHE B N 1
ATOM 2067 C CA . PHE B 1 100 ? 15.758 8.906 -3.516 1 93.75 100 PHE B CA 1
ATOM 2068 C C . PHE B 1 100 ? 16.266 10.062 -2.656 1 93.75 100 PHE B C 1
ATOM 2070 O O . PHE B 1 100 ? 15.484 10.695 -1.936 1 93.75 100 PHE B O 1
ATOM 2077 N N . ILE B 1 101 ? 17.547 10.297 -2.736 1 95.19 101 ILE B N 1
ATOM 2078 C CA . ILE B 1 101 ? 18.125 11.406 -1.981 1 95.19 101 ILE B CA 1
ATOM 2079 C C . ILE B 1 101 ? 17.484 12.719 -2.426 1 95.19 101 ILE B C 1
ATOM 2081 O O . ILE B 1 101 ? 17.031 13.508 -1.593 1 95.19 101 ILE B O 1
ATOM 2085 N N . MET B 1 102 ? 17.375 12.875 -3.738 1 93.75 102 MET B N 1
ATOM 2086 C CA . MET B 1 102 ? 16.812 14.109 -4.27 1 93.75 102 MET B CA 1
ATOM 2087 C C . MET B 1 102 ? 15.32 14.188 -3.986 1 93.75 102 MET B C 1
ATOM 2089 O O . MET B 1 102 ? 14.805 15.25 -3.639 1 93.75 102 MET B O 1
ATOM 2093 N N . GLU B 1 103 ? 14.672 13.055 -4.137 1 90.62 103 GLU B N 1
ATOM 2094 C CA . GLU B 1 103 ? 13.242 13.008 -3.828 1 90.62 103 GLU B CA 1
ATOM 2095 C C . GLU B 1 103 ? 12.984 13.352 -2.365 1 90.62 103 GLU B C 1
ATOM 2097 O O . GLU B 1 103 ? 12.023 14.062 -2.053 1 90.62 103 GLU B O 1
ATOM 2102 N N . GLN B 1 104 ? 13.875 12.891 -1.477 1 93 104 GLN B N 1
ATOM 2103 C CA . GLN B 1 104 ? 13.664 13.109 -0.051 1 93 104 GLN B CA 1
ATOM 2104 C C . GLN B 1 104 ? 13.891 14.57 0.318 1 93 104 GLN B C 1
ATOM 2106 O O . GLN B 1 104 ? 13.273 15.094 1.251 1 93 104 GLN B O 1
ATOM 2111 N N . VAL B 1 105 ? 14.812 15.297 -0.421 1 95.19 105 VAL B N 1
ATOM 2112 C CA . VAL B 1 105 ? 14.992 16.734 -0.197 1 95.19 105 VAL B CA 1
ATOM 2113 C C . VAL B 1 105 ? 13.672 17.453 -0.398 1 95.19 105 VAL B C 1
ATOM 2115 O O . VAL B 1 105 ? 13.266 18.266 0.437 1 95.19 105 VAL B O 1
ATOM 2118 N N . GLU B 1 106 ? 12.969 17.094 -1.438 1 91.69 106 GLU B N 1
ATOM 2119 C CA . GLU B 1 106 ? 11.68 17.703 -1.736 1 91.69 106 GLU B CA 1
ATOM 2120 C C . GLU B 1 106 ? 10.633 17.312 -0.701 1 91.69 106 GLU B C 1
ATOM 2122 O O . GLU B 1 106 ? 9.852 18.156 -0.247 1 91.69 106 GLU B O 1
ATOM 2127 N N . GLU B 1 107 ? 10.586 16.047 -0.323 1 91.81 107 GLU B N 1
ATOM 2128 C CA . GLU B 1 107 ? 9.594 15.57 0.634 1 91.81 107 GLU B CA 1
ATOM 2129 C C . GLU B 1 107 ? 9.773 16.234 1.995 1 91.81 107 GLU B C 1
ATOM 2131 O O . GLU B 1 107 ? 8.805 16.625 2.637 1 91.81 107 GLU B O 1
ATOM 2136 N N . GLU B 1 108 ? 11.047 16.344 2.461 1 95.25 108 GLU B N 1
ATOM 2137 C CA . GLU B 1 108 ? 11.312 17 3.74 1 95.25 108 GLU B CA 1
ATOM 2138 C C . GLU B 1 108 ? 10.938 18.484 3.693 1 95.25 108 GLU B C 1
ATOM 2140 O O . GLU B 1 108 ? 10.375 19.016 4.648 1 95.25 108 GLU B O 1
ATOM 2145 N N . LYS B 1 109 ? 11.281 19.109 2.586 1 96.25 109 LYS B N 1
ATOM 2146 C CA . LYS B 1 109 ? 10.93 20.516 2.418 1 96.25 109 LYS B CA 1
ATOM 2147 C C . LYS B 1 109 ? 9.422 20.719 2.516 1 96.25 109 LYS B C 1
ATOM 2149 O O . LYS B 1 109 ? 8.953 21.625 3.211 1 96.25 109 LYS B O 1
ATOM 2154 N N . ASN B 1 110 ? 8.695 19.875 1.823 1 94.19 110 ASN B N 1
ATOM 2155 C CA . ASN B 1 110 ? 7.238 19.953 1.824 1 94.19 110 ASN B CA 1
ATOM 2156 C C . ASN B 1 110 ? 6.672 19.828 3.234 1 94.19 110 ASN B C 1
ATOM 2158 O O . ASN B 1 110 ? 5.812 20.609 3.637 1 94.19 110 ASN B O 1
ATOM 2162 N N . ALA B 1 111 ? 7.168 18.875 3.986 1 96.5 111 ALA B N 1
ATOM 2163 C CA . ALA B 1 111 ? 6.699 18.656 5.352 1 96.5 111 ALA B CA 1
ATOM 2164 C C . ALA B 1 111 ? 7.094 19.812 6.262 1 96.5 111 ALA B C 1
ATOM 2166 O O . ALA B 1 111 ? 6.281 20.297 7.059 1 96.5 111 ALA B O 1
ATOM 2167 N N . LYS B 1 112 ? 8.32 20.297 6.145 1 97.38 112 LYS B N 1
ATOM 2168 C CA . LYS B 1 112 ? 8.844 21.375 6.977 1 97.38 112 LYS B CA 1
ATOM 2169 C C . LYS B 1 112 ? 8.086 22.672 6.734 1 97.38 112 LYS B C 1
ATOM 2171 O O . LYS B 1 112 ? 7.828 23.438 7.672 1 97.38 112 LYS B O 1
ATOM 2176 N N . GLU B 1 113 ? 7.793 22.906 5.508 1 97.31 113 GLU B N 1
ATOM 2177 C CA . GLU B 1 113 ? 7.062 24.125 5.176 1 97.31 113 GLU B CA 1
ATOM 2178 C C . GLU B 1 113 ? 5.711 24.172 5.883 1 97.31 113 GLU B C 1
ATOM 2180 O O . GLU B 1 113 ? 5.324 25.203 6.43 1 97.31 113 GLU B O 1
ATOM 2185 N N . ILE B 1 114 ? 5.008 23.078 5.879 1 97.25 114 ILE B N 1
ATOM 2186 C CA . ILE B 1 114 ? 3.715 23.016 6.551 1 97.25 114 ILE B CA 1
ATOM 2187 C C . ILE B 1 114 ? 3.91 23.188 8.055 1 97.25 114 ILE B C 1
ATOM 2189 O O . ILE B 1 114 ? 3.164 23.906 8.711 1 97.25 114 ILE B O 1
ATOM 2193 N N . LEU B 1 115 ? 4.926 22.516 8.562 1 97.31 115 LEU B N 1
ATOM 2194 C CA . LEU B 1 115 ? 5.219 22.594 9.984 1 97.31 115 LEU B CA 1
ATOM 2195 C C . LEU B 1 115 ? 5.527 24.031 10.391 1 97.31 115 LEU B C 1
ATOM 2197 O O . LEU B 1 115 ? 5.035 24.516 11.414 1 97.31 115 LEU B O 1
ATOM 2201 N N . ASP B 1 116 ? 6.32 24.734 9.609 1 97.25 116 ASP B N 1
ATOM 2202 C CA . ASP B 1 116 ? 6.676 26.125 9.875 1 97.25 116 ASP B CA 1
ATOM 2203 C C . ASP B 1 116 ? 5.438 27.016 9.859 1 97.25 116 ASP B C 1
ATOM 2205 O O . ASP B 1 116 ? 5.273 27.875 10.727 1 97.25 116 ASP B O 1
ATOM 2209 N N . ARG B 1 117 ? 4.578 26.781 8.914 1 96.75 117 ARG B N 1
ATOM 2210 C CA . ARG B 1 117 ? 3.344 27.562 8.836 1 96.75 117 ARG B CA 1
ATOM 2211 C C . ARG B 1 117 ? 2.455 27.297 10.047 1 96.75 117 ARG B C 1
ATOM 2213 O O . ARG B 1 117 ? 1.905 28.25 10.625 1 96.75 117 ARG B O 1
ATOM 2220 N N . LEU B 1 118 ? 2.389 26.078 10.406 1 97.31 118 LEU B N 1
ATOM 2221 C CA . LEU B 1 118 ? 1.582 25.719 11.57 1 97.31 118 LEU B CA 1
ATOM 2222 C C . LEU B 1 118 ? 2.137 26.375 12.836 1 97.31 118 LEU B C 1
ATOM 2224 O O . LEU B 1 118 ? 1.373 26.812 13.703 1 97.31 118 LEU B O 1
ATOM 2228 N N . SER B 1 119 ? 3.436 26.453 12.898 1 96 119 SER B N 1
ATOM 2229 C CA . SER B 1 119 ? 4.086 27.078 14.047 1 96 119 SER B CA 1
ATOM 2230 C C . SER B 1 119 ? 3.762 28.562 14.133 1 96 119 SER B C 1
ATOM 2232 O O . SER B 1 119 ? 3.717 29.125 15.227 1 96 119 SER B O 1
ATOM 2234 N N . MET B 1 120 ? 3.48 29.094 12.984 1 95.38 120 MET B N 1
ATOM 2235 C CA . MET B 1 120 ? 3.143 30.516 12.922 1 95.38 120 MET B CA 1
ATOM 2236 C C . MET B 1 120 ? 1.663 30.734 13.227 1 95.38 120 MET B C 1
ATOM 2238 O O . MET B 1 120 ? 1.295 31.719 13.859 1 95.38 120 MET B O 1
ATOM 2242 N N . ILE B 1 121 ? 0.882 29.844 12.805 1 93.94 121 ILE B N 1
ATOM 2243 C CA . ILE B 1 121 ? -0.566 29.953 12.938 1 93.94 121 ILE B CA 1
ATOM 2244 C C . ILE B 1 121 ? -0.959 29.828 14.414 1 93.94 121 ILE B C 1
ATOM 2246 O O . ILE B 1 121 ? -1.859 30.531 14.883 1 93.94 121 ILE B O 1
ATOM 2250 N N . LYS B 1 122 ? -0.322 29.016 15.203 1 85.19 122 LYS B N 1
ATOM 2251 C CA . LYS B 1 122 ? -0.612 28.734 16.609 1 85.19 122 LYS B CA 1
ATOM 2252 C C . LYS B 1 122 ? -2.07 28.328 16.797 1 85.19 122 LYS B C 1
ATOM 2254 O O . LYS B 1 122 ? -2.549 27.406 16.141 1 85.19 122 LYS B O 1
ATOM 2259 N N . ASP B 1 123 ? -2.891 29.156 17.531 1 85.31 123 ASP B N 1
ATOM 2260 C CA . ASP B 1 123 ? -4.266 28.781 17.844 1 85.31 123 ASP B CA 1
ATOM 2261 C C . ASP B 1 123 ? -5.262 29.625 17.062 1 85.31 123 ASP B C 1
ATOM 2263 O O . ASP B 1 123 ? -6.441 29.688 17.406 1 85.31 123 ASP B O 1
ATOM 2267 N N . ASN B 1 124 ? -4.73 30.266 16 1 91.94 124 ASN B N 1
ATOM 2268 C CA . ASN B 1 124 ? -5.621 31.078 15.18 1 91.94 124 ASN B CA 1
ATOM 2269 C C . ASN B 1 124 ? -6.379 30.219 14.164 1 91.94 124 ASN B C 1
ATOM 2271 O O . ASN B 1 124 ? -5.773 29.594 13.289 1 91.94 124 ASN B O 1
ATOM 2275 N N . ILE B 1 125 ? -7.621 30.328 14.203 1 91.94 125 ILE B N 1
ATOM 2276 C CA . ILE B 1 125 ? -8.492 29.422 13.469 1 91.94 125 ILE B CA 1
ATOM 2277 C C . ILE B 1 125 ? -8.547 29.828 12 1 91.94 125 ILE B C 1
ATOM 2279 O O . ILE B 1 125 ? -8.539 28.969 11.109 1 91.94 125 ILE B O 1
ATOM 2283 N N . GLN B 1 126 ? -8.609 31.078 11.758 1 95.19 126 GLN B N 1
ATOM 2284 C CA . GLN B 1 126 ? -8.789 31.531 10.383 1 95.19 126 GLN B CA 1
ATOM 2285 C C . GLN B 1 126 ? -7.613 31.109 9.508 1 95.19 126 GLN B C 1
ATOM 2287 O O . GLN B 1 126 ? -7.809 30.5 8.461 1 95.19 126 GLN B O 1
ATOM 2292 N N . PRO B 1 127 ? -6.355 31.422 9.938 1 95.88 127 PRO B N 1
ATOM 2293 C CA . PRO B 1 127 ? -5.23 30.984 9.109 1 95.88 127 PRO B CA 1
ATOM 2294 C C . PRO B 1 127 ? -5.141 29.453 9 1 95.88 127 PRO B C 1
ATOM 2296 O O . PRO B 1 127 ? -4.656 28.938 7.996 1 95.88 127 PRO B O 1
ATOM 2299 N N . LEU B 1 128 ? -5.578 28.734 9.953 1 96.5 128 LEU B N 1
ATOM 2300 C CA . LEU B 1 128 ? -5.594 27.266 9.906 1 96.5 128 LEU B CA 1
ATOM 2301 C C . LEU B 1 128 ? -6.508 26.781 8.781 1 96.5 128 LEU B C 1
ATOM 2303 O O . LEU B 1 128 ? -6.129 25.891 8.023 1 96.5 128 LEU B O 1
ATOM 2307 N N . PHE B 1 129 ? -7.617 27.406 8.664 1 96.5 129 PHE B N 1
ATOM 2308 C CA . PHE B 1 129 ? -8.57 27.016 7.637 1 96.5 129 PHE B CA 1
ATOM 2309 C C . PHE B 1 129 ? -8.062 27.406 6.254 1 96.5 129 PHE B C 1
ATOM 2311 O O . PHE B 1 129 ? -8.32 26.703 5.273 1 96.5 129 PHE B O 1
ATOM 2318 N N . MET B 1 130 ? -7.359 28.5 6.258 1 96.94 130 MET B N 1
ATOM 2319 C CA . MET B 1 130 ? -6.75 28.891 4.992 1 96.94 130 MET B CA 1
ATOM 2320 C C . MET B 1 130 ? -5.715 27.859 4.543 1 96.94 130 MET B C 1
ATOM 2322 O O . MET B 1 130 ? -5.676 27.484 3.371 1 96.94 130 MET B O 1
ATOM 2326 N N . LEU B 1 131 ? -4.965 27.469 5.496 1 97.06 131 LEU B N 1
ATOM 2327 C CA . LEU B 1 131 ? -3.979 26.438 5.191 1 97.06 131 LEU B CA 1
ATOM 2328 C C . LEU B 1 131 ? -4.664 25.141 4.77 1 97.06 131 LEU B C 1
ATOM 2330 O O . LEU B 1 131 ? -4.223 24.484 3.828 1 97.06 131 LEU B O 1
ATOM 2334 N N . ASP B 1 132 ? -5.711 24.797 5.418 1 97.81 132 ASP B N 1
ATOM 2335 C CA . ASP B 1 132 ? -6.488 23.609 5.078 1 97.81 132 ASP B CA 1
ATOM 2336 C C . ASP B 1 132 ? -6.988 23.672 3.637 1 97.81 132 ASP B C 1
ATOM 2338 O O . ASP B 1 132 ? -6.902 22.688 2.898 1 97.81 132 ASP B O 1
ATOM 2342 N N . SER B 1 133 ? -7.453 24.812 3.238 1 97.5 133 SER B N 1
ATOM 2343 C CA . SER B 1 133 ? -7.949 25.016 1.88 1 97.5 133 SER B CA 1
ATOM 2344 C C . SER B 1 133 ? -6.832 24.859 0.854 1 97.5 133 SER B C 1
ATOM 2346 O O . SER B 1 133 ? -7.043 24.281 -0.218 1 97.5 133 SER B O 1
ATOM 2348 N N . GLU B 1 134 ? -5.715 25.344 1.188 1 96.94 134 GLU B N 1
ATOM 2349 C CA . GLU B 1 134 ? -4.559 25.203 0.307 1 96.94 134 GLU B CA 1
ATOM 2350 C C . GLU B 1 134 ? -4.148 23.75 0.143 1 96.94 134 GLU B C 1
ATOM 2352 O O . GLU B 1 134 ? -3.865 23.297 -0.969 1 96.94 134 GLU B O 1
ATOM 2357 N N . LEU B 1 135 ? -4.176 23.016 1.229 1 97.06 135 LEU B N 1
ATOM 2358 C CA . LEU B 1 135 ? -3.74 21.625 1.217 1 97.06 135 LEU B CA 1
ATOM 2359 C C . LEU B 1 135 ? -4.742 20.75 0.473 1 97.06 135 LEU B C 1
ATOM 2361 O O . LEU B 1 135 ? -4.387 19.688 -0.028 1 97.06 135 LEU B O 1
ATOM 2365 N N . ALA B 1 136 ? -5.957 21.203 0.361 1 95.38 136 ALA B N 1
ATOM 2366 C CA . ALA B 1 136 ? -7.008 20.469 -0.341 1 95.38 136 ALA B CA 1
ATOM 2367 C C . ALA B 1 136 ? -6.73 20.422 -1.841 1 95.38 136 ALA B C 1
ATOM 2369 O O . ALA B 1 136 ? -7.238 19.547 -2.543 1 95.38 136 ALA B O 1
ATOM 2370 N N . LYS B 1 137 ? -5.844 21.281 -2.246 1 93.62 137 LYS B N 1
ATOM 2371 C CA . LYS B 1 137 ? -5.57 21.406 -3.674 1 93.62 137 LYS B CA 1
ATOM 2372 C C . LYS B 1 137 ? -4.434 20.484 -4.102 1 93.62 137 LYS B C 1
ATOM 2374 O O . LYS B 1 137 ? -4.176 20.328 -5.297 1 93.62 137 LYS B O 1
ATOM 2379 N N . ARG B 1 138 ? -3.795 19.938 -3.148 1 88.94 138 ARG B N 1
ATOM 2380 C CA . ARG B 1 138 ? -2.686 19.047 -3.482 1 88.94 138 ARG B CA 1
ATOM 2381 C C . ARG B 1 138 ? -3.172 17.828 -4.27 1 88.94 138 ARG B C 1
ATOM 2383 O O . ARG B 1 138 ? -4.203 17.25 -3.936 1 88.94 138 ARG B O 1
ATOM 2390 N N . VAL B 1 139 ? -2.43 17.453 -5.328 1 81.88 139 VAL B N 1
ATOM 2391 C CA . VAL B 1 139 ? -2.781 16.312 -6.164 1 81.88 139 VAL B CA 1
ATOM 2392 C C . VAL B 1 139 ? -1.607 15.336 -6.234 1 81.88 139 VAL B C 1
ATOM 2394 O O . VAL B 1 139 ? -0.448 15.742 -6.145 1 81.88 139 VAL B O 1
ATOM 2397 N N . PHE B 1 140 ? -2.098 14.047 -6.367 1 78.19 140 PHE B N 1
ATOM 2398 C CA . PHE B 1 140 ? -1.086 13.008 -6.523 1 78.19 140 PHE B CA 1
ATOM 2399 C C . PHE B 1 140 ? -0.503 13.031 -7.934 1 78.19 140 PHE B C 1
ATOM 2401 O O . PHE B 1 140 ? -1.244 13.078 -8.914 1 78.19 140 PHE B O 1
ATOM 2408 N N . THR B 1 141 ? 0.778 13.109 -8.055 1 68.06 141 THR B N 1
ATOM 2409 C CA . THR B 1 141 ? 1.469 13 -9.336 1 68.06 141 THR B CA 1
ATOM 2410 C C . THR B 1 141 ? 2.297 11.719 -9.406 1 68.06 141 THR B C 1
ATOM 2412 O O . THR B 1 141 ? 3.326 11.609 -8.734 1 68.06 141 THR B O 1
ATOM 2415 N N . PRO B 1 142 ? 1.758 10.734 -10.281 1 62.47 142 PRO B N 1
ATOM 2416 C CA . PRO B 1 142 ? 2.49 9.469 -10.383 1 62.47 142 PRO B CA 1
ATOM 2417 C C . PRO B 1 142 ? 3.922 9.656 -10.875 1 62.47 142 PRO B C 1
ATOM 2419 O O . PRO B 1 142 ? 4.199 10.578 -11.648 1 62.47 142 PRO B O 1
ATOM 2422 N N . LEU B 1 143 ? 4.879 8.875 -10.258 1 53.41 143 LEU B N 1
ATOM 2423 C CA . LEU B 1 143 ? 6.262 8.914 -10.719 1 53.41 143 LEU B CA 1
ATOM 2424 C C . LEU B 1 143 ? 6.367 8.422 -12.164 1 53.41 143 LEU B C 1
ATOM 2426 O O . LEU B 1 143 ? 5.676 7.484 -12.555 1 53.41 143 LEU B O 1
ATOM 2430 N N . VAL B 1 144 ? 6.824 9.289 -13.062 1 45.16 144 VAL B N 1
ATOM 2431 C CA . VAL B 1 144 ? 7.164 8.898 -14.422 1 45.16 144 VAL B CA 1
ATOM 2432 C C . VAL B 1 144 ? 8.398 8 -14.414 1 45.16 144 VAL B C 1
ATOM 2434 O O . VAL B 1 144 ? 9.344 8.242 -13.656 1 45.16 144 VAL B O 1
#

InterPro domains:
  IPR001519 Ferritin [PTHR11431] (2-125)
  IPR008331 Ferritin/DPS domain [PF00210] (1-120)
  IPR009040 Ferritin-like diiron domain [PS50905] (1-122)
  IPR009078 Ferritin-like superfamily [SSF47240] (1-137)
  IPR012347 Ferritin-like [G3DSA:1.20.1260.10] (1-143)
  IPR041719 Ferritin, prokaryotic-type [cd01055] (2-135)

Nearest PDB structures (foldseek):
  1s3q-assembly1_G  TM=9.745E-01  e=2.079E-11  Archaeoglobus fulgidus
  2x17-assembly1_4  TM=9.603E-01  e=1.435E-11  Pyrococcus furiosus
  1sq3-assembly1_E-2  TM=9.773E-01  e=3.350E-11  Archaeoglobus fulgidus DSM 4304
  5ls9-assembly1_F-2  TM=9.715E-01  e=5.396E-11  Archaeoglobus fulgidus
  1s3q-assembly1_J-2  TM=9.746E-01  e=1.019E-10  Archaeoglobus fulgidus

Sequence (288 aa):
MYLAMASYFEEQNLPGFANWMRIQFQEEAHAFKFFDYLVERGGHVELEKIEKPKTTWENPIDAFNDVYAHEQFISKSINEIFKVAREENDYPTETFIHWFIMEQVEEEKNAKEILDRLSMIKDNIQPLFMLDSELAKRVFTP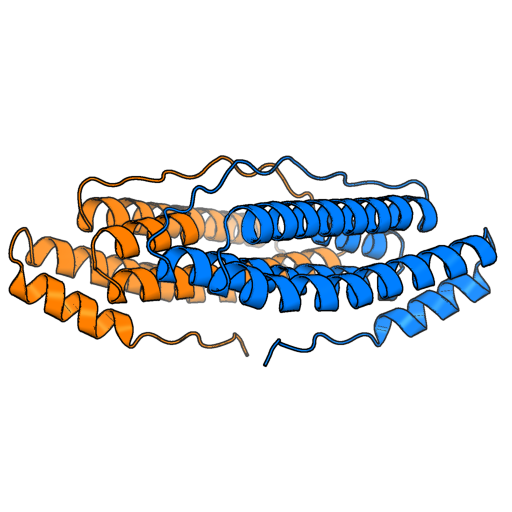LVMYLAMASYFEEQNLPGFANWMRIQFQEEAHAFKFFDYLVERGGHVELEKIEKPKTTWENPIDAFNDVYAHEQFISKSINEIFKVAREENDYPTETFIHWFIMEQVEEEKNAKEILDRLSMIKDNIQPLFMLDSELAKRVFTPLV

Radius of gyration: 21.74 Å; Cα contacts (8 Å, |Δi|>4): 261; chains: 2; bounding box: 63×63×41 Å

Foldseek 3Di:
DLQLVLVQCVVVVLNLSSLLSVLVVVVVCCVVVVVVVCVVVVHDDDDDDDDDDDRDDPDPLRVLVVVLVVLVVVLVVLVVQLVVCVVVVVVVSNVSSVVVNVVSVVVNVVSVVVSVQCVVCPPPDVVSNVVSVVSNPDDHDDDD/DLQLVLVQCVVVVLNLSSLLSVLVVVVVCCVVVVVVVCVVVVHDDDDDDDDDDDRDDPDPLRVLVVVLVVLVVVLVVLVVQLVVCVVVVVVVSNVSSVVVNVVSVVVNVVSVVVSVQCVVCPPPDVVSNVVSVVSNPDDHDDDD